Protein AF-A0A8D5U535-F1 (afdb_monomer_lite)

Secondary structure (DSSP, 8-state):
---HHHHHHHHHHHTT-HHHHHHHTTS-HHHHHHHHHTSTT-EEEE------EETTSS--SS------TTT-------SEEEEEEEEE----GGGEETTTTEE---TTSPPP-EEEEGGGG--------STHHHHHHGGG---EEEE-S---EEEEEEES-HHHHHHHTTSTTEEEEEEEE-TT--EEEEEEEEE-HHHHHHHHHHHHHHHHHTTEEEEEEE--

Radius of gyration: 18.49 Å; chains: 1; bounding box: 48×49×46 Å

Structure (mmCIF, N/CA/C/O backbone):
data_AF-A0A8D5U535-F1
#
_entry.id   AF-A0A8D5U535-F1
#
loop_
_atom_site.group_PDB
_atom_site.id
_atom_site.type_symbol
_atom_site.label_atom_id
_atom_site.label_alt_id
_atom_site.label_comp_id
_atom_site.label_asym_id
_atom_site.label_entity_id
_atom_site.label_seq_id
_atom_site.pdbx_PDB_ins_code
_atom_site.Cartn_x
_atom_site.Cartn_y
_atom_site.Cartn_z
_atom_site.occupancy
_atom_site.B_iso_or_equiv
_atom_site.auth_seq_id
_atom_site.auth_comp_id
_atom_site.auth_asym_id
_atom_site.auth_atom_id
_atom_site.pdbx_PDB_model_num
ATOM 1 N N . MET A 1 1 ? 18.955 -8.022 -14.965 1.00 68.00 1 MET A N 1
ATOM 2 C CA . MET A 1 1 ? 18.055 -6.938 -15.410 1.00 68.00 1 MET A CA 1
ATOM 3 C C . MET A 1 1 ? 17.104 -6.656 -14.258 1.00 68.00 1 MET A C 1
ATOM 5 O O . MET A 1 1 ? 16.635 -7.627 -13.674 1.00 68.00 1 MET A O 1
ATOM 9 N N . LEU A 1 2 ? 16.911 -5.390 -13.873 1.00 84.62 2 LEU A N 1
ATOM 10 C CA . LEU A 1 2 ? 15.973 -5.023 -12.805 1.00 84.62 2 LEU A CA 1
ATOM 11 C C . LEU A 1 2 ? 14.548 -5.401 -13.236 1.00 84.62 2 LEU A C 1
ATOM 13 O O . LEU A 1 2 ? 14.171 -5.123 -14.372 1.00 84.62 2 LEU A O 1
ATOM 17 N N . THR A 1 3 ? 13.777 -6.045 -12.363 1.00 92.44 3 THR A N 1
ATOM 18 C CA . THR A 1 3 ? 12.369 -6.379 -12.639 1.00 92.44 3 THR A CA 1
ATOM 19 C C . THR A 1 3 ? 11.433 -5.269 -12.160 1.00 92.44 3 THR A C 1
ATOM 21 O O . THR A 1 3 ? 11.792 -4.487 -11.277 1.00 92.44 3 THR A O 1
ATOM 24 N N . HIS A 1 4 ? 10.205 -5.215 -12.688 1.00 92.00 4 HIS A N 1
ATOM 25 C CA . HIS A 1 4 ? 9.166 -4.290 -12.207 1.00 92.00 4 HIS A CA 1
ATOM 26 C C . HIS A 1 4 ? 8.923 -4.415 -10.704 1.00 92.00 4 HIS A C 1
ATOM 28 O O . HIS A 1 4 ? 8.805 -3.410 -10.011 1.00 92.00 4 HIS A O 1
ATOM 34 N N . VAL A 1 5 ? 8.950 -5.648 -10.191 1.00 93.69 5 VAL A N 1
ATOM 35 C CA . VAL A 1 5 ? 8.862 -5.952 -8.759 1.00 93.69 5 VAL A CA 1
ATOM 36 C C . VAL A 1 5 ? 9.935 -5.221 -7.963 1.00 93.69 5 VAL A C 1
ATOM 38 O O . VAL A 1 5 ? 9.641 -4.539 -6.981 1.00 93.69 5 VAL A O 1
ATOM 41 N N . GLN A 1 6 ? 11.192 -5.351 -8.389 1.00 93.44 6 GLN A N 1
ATOM 42 C CA . GLN A 1 6 ? 12.309 -4.710 -7.708 1.00 93.44 6 GLN A CA 1
ATOM 43 C C . GLN A 1 6 ? 12.199 -3.189 -7.795 1.00 93.44 6 GLN A C 1
ATOM 45 O O . GLN A 1 6 ? 12.424 -2.519 -6.791 1.00 93.44 6 GLN A O 1
ATOM 50 N N . LEU A 1 7 ? 11.805 -2.651 -8.952 1.00 94.38 7 LEU A N 1
ATOM 51 C CA . LEU A 1 7 ? 11.609 -1.216 -9.132 1.00 94.38 7 LEU A CA 1
ATOM 52 C C . LEU A 1 7 ? 10.536 -0.665 -8.185 1.00 94.38 7 LEU A C 1
ATOM 54 O O . LEU A 1 7 ? 10.827 0.252 -7.424 1.00 94.38 7 LEU A O 1
ATOM 58 N N . ILE A 1 8 ? 9.339 -1.258 -8.162 1.00 94.25 8 ILE A N 1
ATOM 59 C CA . ILE A 1 8 ? 8.235 -0.827 -7.289 1.00 94.25 8 ILE A CA 1
ATOM 60 C C . ILE A 1 8 ? 8.675 -0.835 -5.824 1.00 94.25 8 ILE A C 1
ATOM 62 O O . ILE A 1 8 ? 8.444 0.135 -5.104 1.00 94.25 8 ILE A O 1
ATOM 66 N N . ARG A 1 9 ? 9.364 -1.893 -5.381 1.00 93.75 9 ARG A N 1
ATOM 67 C CA . ARG A 1 9 ? 9.886 -1.992 -4.009 1.00 93.75 9 ARG A CA 1
ATOM 68 C C . ARG A 1 9 ? 10.878 -0.867 -3.680 1.00 93.75 9 ARG A C 1
ATOM 70 O O . ARG A 1 9 ? 10.804 -0.321 -2.585 1.00 93.75 9 ARG A O 1
ATOM 77 N N . GLN A 1 10 ? 11.764 -0.489 -4.607 1.00 91.12 10 GLN A N 1
ATOM 78 C CA . GLN A 1 10 ? 12.682 0.645 -4.412 1.00 91.12 10 GLN A CA 1
ATOM 79 C C . GLN A 1 10 ? 11.942 1.991 -4.395 1.00 91.12 10 GLN A C 1
ATOM 81 O O . GLN A 1 10 ? 12.219 2.839 -3.546 1.00 91.12 10 GLN A O 1
ATOM 86 N N . MET A 1 11 ? 10.959 2.172 -5.283 1.00 91.31 11 MET A N 1
ATOM 87 C CA . MET A 1 11 ? 10.165 3.402 -5.371 1.00 91.31 11 MET A CA 1
ATOM 88 C C . MET A 1 11 ? 9.338 3.660 -4.104 1.00 91.31 11 MET A C 1
ATOM 90 O O . MET A 1 11 ? 9.114 4.819 -3.766 1.00 91.31 11 MET A O 1
ATOM 94 N N . ARG A 1 12 ? 8.964 2.622 -3.335 1.00 90.88 12 ARG A N 1
ATOM 95 C CA . ARG A 1 12 ? 8.306 2.802 -2.024 1.00 90.88 12 ARG A CA 1
ATOM 96 C C . ARG A 1 12 ? 9.144 3.604 -1.026 1.00 90.88 12 ARG A C 1
ATOM 98 O O . ARG A 1 12 ? 8.579 4.249 -0.149 1.00 90.88 12 ARG A O 1
ATOM 105 N N . VAL A 1 13 ? 10.471 3.553 -1.146 1.00 86.50 13 VAL A N 1
ATOM 106 C CA . VAL A 1 13 ? 11.406 4.288 -0.278 1.00 86.50 13 VAL A CA 1
ATOM 107 C C . VAL A 1 13 ? 11.876 5.569 -0.957 1.00 86.50 13 VAL A C 1
ATOM 109 O O . VAL A 1 13 ? 11.882 6.633 -0.347 1.00 86.50 13 VAL A O 1
ATOM 112 N N . LEU A 1 14 ? 12.283 5.461 -2.221 1.00 83.94 14 LEU A N 1
ATOM 113 C CA . LEU A 1 14 ? 13.076 6.482 -2.909 1.00 83.94 14 LEU A CA 1
ATOM 114 C C . LEU A 1 14 ? 12.255 7.362 -3.856 1.00 83.94 14 LEU A C 1
ATOM 116 O O . LEU A 1 14 ? 12.789 8.325 -4.404 1.00 83.94 14 LEU A O 1
ATOM 120 N N . GLY A 1 15 ? 10.981 7.031 -4.062 1.00 84.88 15 GLY A N 1
ATOM 121 C CA . GLY A 1 15 ? 10.121 7.721 -5.012 1.00 84.88 15 GLY A CA 1
ATOM 122 C C . GLY A 1 15 ? 10.618 7.564 -6.446 1.00 84.88 15 GLY A C 1
ATOM 123 O O . GLY A 1 15 ? 11.074 6.494 -6.845 1.00 84.88 15 GLY A O 1
ATOM 124 N N . ASP A 1 16 ? 10.537 8.640 -7.220 1.00 84.00 16 ASP A N 1
ATOM 125 C CA . ASP A 1 16 ? 10.980 8.743 -8.614 1.00 84.00 16 ASP A CA 1
ATOM 126 C C . ASP A 1 16 ? 12.444 9.193 -8.750 1.00 84.00 16 ASP A C 1
ATOM 128 O O . ASP A 1 16 ? 12.874 9.607 -9.829 1.00 84.00 16 ASP A O 1
ATOM 132 N N . ASN A 1 17 ? 13.250 9.072 -7.687 1.00 85.12 17 ASN A N 1
ATOM 133 C CA . ASN A 1 17 ? 14.687 9.340 -7.739 1.00 85.12 17 ASN A CA 1
ATOM 134 C C . ASN A 1 17 ? 15.432 8.221 -8.493 1.00 85.12 17 ASN A C 1
ATOM 136 O O . ASN A 1 17 ? 16.124 7.380 -7.911 1.00 85.12 17 ASN A O 1
ATOM 140 N N . TYR A 1 18 ? 15.258 8.195 -9.816 1.00 87.25 18 TYR A N 1
ATOM 141 C CA . TYR A 1 18 ? 15.786 7.154 -10.692 1.00 87.25 18 TYR A CA 1
ATOM 142 C C . TYR A 1 18 ? 17.311 7.081 -10.682 1.00 87.25 18 TYR A C 1
ATOM 144 O O . TYR A 1 18 ? 17.847 5.985 -10.818 1.00 87.25 18 TYR A O 1
ATOM 152 N N . ASP A 1 19 ? 18.008 8.202 -10.480 1.00 84.12 19 ASP A N 1
ATOM 153 C CA . ASP A 1 19 ? 19.469 8.228 -10.369 1.00 84.12 19 ASP A CA 1
ATOM 154 C C . ASP A 1 19 ? 19.945 7.468 -9.121 1.00 84.12 19 ASP A C 1
ATOM 156 O O . ASP A 1 19 ? 20.842 6.624 -9.203 1.00 84.12 19 ASP A O 1
ATOM 160 N N . LEU A 1 20 ? 19.301 7.696 -7.971 1.00 82.38 20 LEU A N 1
ATOM 161 C CA . LEU A 1 20 ? 19.616 6.983 -6.733 1.00 82.38 20 LEU A CA 1
ATOM 162 C C . LEU A 1 20 ? 19.235 5.499 -6.815 1.00 82.38 20 LEU A C 1
ATOM 164 O O . LEU A 1 20 ? 20.012 4.642 -6.390 1.00 82.38 20 LEU A O 1
ATOM 168 N N . ILE A 1 21 ? 18.077 5.180 -7.405 1.00 86.38 21 ILE A N 1
ATOM 169 C CA . ILE A 1 21 ? 17.668 3.790 -7.656 1.00 86.38 21 ILE A CA 1
ATOM 170 C C . ILE A 1 21 ? 18.703 3.093 -8.548 1.00 86.38 21 ILE A C 1
ATOM 172 O O . ILE A 1 21 ? 19.169 2.005 -8.207 1.00 86.38 21 ILE A O 1
ATOM 176 N N . ALA A 1 22 ? 19.105 3.725 -9.656 1.00 89.00 22 ALA A N 1
ATOM 177 C CA . ALA A 1 22 ? 20.090 3.195 -10.594 1.00 89.00 22 ALA A CA 1
ATOM 178 C C . ALA A 1 22 ? 21.445 2.935 -9.922 1.00 89.00 22 ALA A C 1
ATOM 180 O O . ALA A 1 22 ? 22.041 1.874 -10.125 1.00 89.00 22 ALA A O 1
ATOM 181 N N . TYR A 1 23 ? 21.894 3.865 -9.074 1.00 89.69 23 TYR A N 1
ATOM 182 C CA . TYR A 1 23 ? 23.111 3.720 -8.280 1.00 89.69 23 TYR A CA 1
ATOM 183 C C . TYR A 1 23 ? 23.048 2.504 -7.342 1.00 89.69 23 TYR A C 1
ATOM 185 O O . TYR A 1 23 ? 23.951 1.664 -7.357 1.00 89.69 23 TYR A O 1
ATOM 193 N N . LEU A 1 24 ? 21.967 2.366 -6.566 1.00 87.50 24 LEU A N 1
ATOM 194 C CA . LEU A 1 24 ? 21.815 1.291 -5.578 1.00 87.50 24 LEU A CA 1
ATOM 195 C C . LEU A 1 24 ? 21.693 -0.092 -6.223 1.00 87.50 24 LEU A C 1
ATOM 197 O O . LEU A 1 24 ? 22.293 -1.056 -5.745 1.00 87.50 24 LEU A O 1
ATOM 201 N N . VAL A 1 25 ? 20.956 -0.191 -7.330 1.00 89.38 25 VAL A N 1
ATOM 202 C CA . VAL A 1 25 ? 20.765 -1.456 -8.058 1.00 89.38 25 VAL A CA 1
ATOM 203 C C . VAL A 1 25 ? 21.852 -1.719 -9.106 1.00 89.38 25 VAL A C 1
ATOM 205 O O . VAL A 1 25 ? 21.796 -2.734 -9.800 1.00 89.38 25 VAL A O 1
ATOM 208 N N . LYS A 1 26 ? 22.857 -0.835 -9.199 1.00 91.75 26 LYS A N 1
ATOM 209 C CA . LYS A 1 26 ? 24.008 -0.921 -10.114 1.00 91.75 26 LYS A CA 1
ATOM 210 C C . LYS A 1 26 ? 23.587 -1.117 -11.574 1.00 91.75 26 LYS A C 1
ATOM 212 O O . LYS A 1 26 ? 24.036 -2.045 -12.247 1.00 91.75 26 LYS A O 1
ATOM 217 N N . THR A 1 27 ? 22.707 -0.249 -12.063 1.00 92.75 27 THR A N 1
ATOM 218 C CA . THR A 1 27 ? 22.214 -0.280 -13.447 1.00 92.75 27 THR A CA 1
ATOM 219 C C . THR A 1 27 ? 22.205 1.111 -14.083 1.00 92.75 27 THR A C 1
ATOM 221 O O . THR A 1 27 ? 22.554 2.095 -13.437 1.00 92.75 27 THR A O 1
ATOM 224 N N . ASN A 1 28 ? 21.850 1.197 -15.366 1.00 93.94 28 ASN A N 1
ATOM 225 C CA . ASN A 1 28 ? 21.745 2.469 -16.073 1.00 93.94 28 ASN A CA 1
ATOM 226 C C . ASN A 1 28 ? 20.408 3.156 -15.745 1.00 93.94 28 ASN A C 1
ATOM 2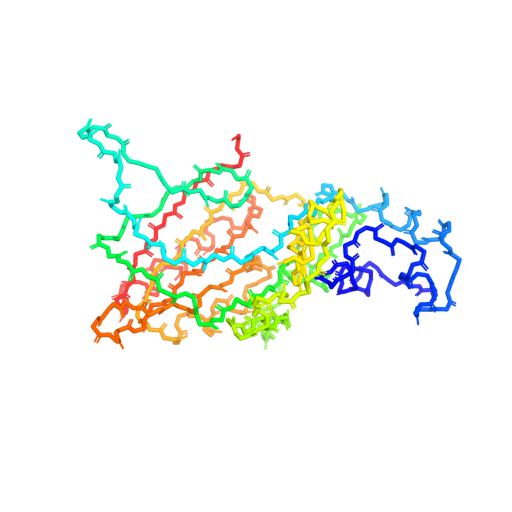28 O O . ASN A 1 28 ? 19.353 2.523 -15.801 1.00 93.94 28 ASN A O 1
ATOM 232 N N . VAL A 1 29 ? 20.437 4.460 -15.456 1.00 94.06 29 VAL A N 1
ATOM 233 C CA . VAL A 1 29 ? 19.230 5.269 -15.217 1.00 94.06 29 VAL A CA 1
ATOM 234 C C . VAL A 1 29 ? 18.241 5.212 -16.385 1.00 94.06 29 VAL A C 1
ATOM 236 O O . VAL A 1 29 ? 17.033 5.197 -16.163 1.00 94.06 29 VAL A O 1
ATOM 239 N N . GLU A 1 30 ? 18.719 5.091 -17.625 1.00 95.75 30 GLU A N 1
ATOM 240 C CA . GLU A 1 30 ? 17.851 4.958 -18.802 1.00 95.75 30 GLU A CA 1
ATOM 241 C C . GLU A 1 30 ? 17.058 3.647 -18.806 1.00 95.75 30 GLU A C 1
ATOM 243 O O . GLU A 1 30 ? 15.910 3.616 -19.252 1.00 95.75 30 GLU A O 1
ATOM 248 N N . ASP A 1 31 ? 17.624 2.569 -18.260 1.00 94.00 31 ASP A N 1
ATOM 249 C CA . ASP A 1 31 ? 16.902 1.305 -18.115 1.00 94.00 31 ASP A CA 1
ATOM 250 C C . ASP A 1 31 ? 15.857 1.393 -16.993 1.00 94.00 31 ASP A C 1
ATOM 252 O O . ASP A 1 31 ? 14.757 0.862 -17.154 1.00 94.00 31 ASP A O 1
ATOM 256 N N . ILE A 1 32 ? 16.142 2.129 -15.907 1.00 93.69 32 ILE A N 1
ATOM 257 C CA . ILE A 1 32 ? 15.152 2.441 -14.859 1.00 93.69 32 ILE A CA 1
ATOM 258 C C . ILE A 1 32 ? 13.982 3.232 -15.443 1.00 93.69 32 ILE A C 1
ATOM 260 O O . ILE A 1 32 ? 12.830 2.847 -15.252 1.00 93.69 32 ILE A O 1
ATOM 264 N N . ARG A 1 33 ? 14.268 4.307 -16.189 1.00 94.88 33 ARG A N 1
ATOM 265 C CA . ARG A 1 33 ? 13.245 5.148 -16.831 1.00 94.88 33 ARG A CA 1
ATOM 266 C C . ARG A 1 33 ? 12.391 4.341 -17.799 1.00 94.88 33 ARG A C 1
ATOM 268 O O . ARG A 1 33 ? 11.167 4.437 -17.765 1.00 94.88 33 ARG A O 1
ATOM 275 N N . ARG A 1 34 ? 13.018 3.507 -18.636 1.00 94.44 34 ARG A N 1
ATOM 276 C CA . ARG A 1 34 ? 12.302 2.631 -19.574 1.00 94.44 34 ARG A CA 1
ATOM 277 C C . ARG A 1 34 ? 11.387 1.653 -18.841 1.00 94.44 34 ARG A C 1
ATOM 279 O O . ARG A 1 34 ? 10.247 1.468 -19.257 1.00 94.44 34 ARG A O 1
ATOM 286 N N . LEU A 1 35 ? 11.871 1.060 -17.750 1.00 94.00 35 LEU A N 1
ATOM 287 C CA . LEU A 1 35 ? 11.090 0.137 -16.935 1.00 94.00 35 LEU A CA 1
ATOM 288 C C . LEU A 1 35 ? 9.912 0.848 -16.252 1.00 94.00 35 LEU A C 1
ATOM 290 O O . LEU A 1 35 ? 8.790 0.361 -16.351 1.00 94.00 35 LEU A O 1
ATOM 294 N N . ALA A 1 36 ? 10.132 2.017 -15.643 1.00 92.94 36 ALA A N 1
ATOM 295 C CA . ALA A 1 36 ? 9.081 2.823 -15.019 1.00 92.94 36 ALA A CA 1
ATOM 296 C C . ALA A 1 36 ? 7.984 3.209 -16.025 1.00 92.94 36 ALA A C 1
ATOM 298 O O . ALA A 1 36 ? 6.806 2.982 -15.768 1.00 92.94 36 ALA A O 1
ATOM 299 N N . ASN A 1 37 ? 8.371 3.684 -17.213 1.00 92.00 37 ASN A N 1
ATOM 300 C CA . ASN A 1 37 ? 7.437 4.076 -18.274 1.00 92.00 37 ASN A CA 1
ATOM 301 C C . ASN A 1 37 ? 6.633 2.902 -18.856 1.00 92.00 37 ASN A C 1
ATOM 303 O O . ASN A 1 37 ? 5.610 3.123 -19.499 1.00 92.00 37 ASN A O 1
ATOM 307 N N . SER A 1 38 ? 7.091 1.661 -18.666 1.00 92.31 38 SER A N 1
ATOM 308 C CA . SER A 1 38 ? 6.342 0.471 -19.083 1.00 92.31 38 SER A CA 1
ATOM 309 C C . SER A 1 38 ? 5.252 0.058 -18.087 1.00 92.31 38 SER A C 1
ATOM 311 O O . SER A 1 38 ? 4.405 -0.764 -18.425 1.00 92.31 38 SER A O 1
ATOM 313 N N . ILE A 1 39 ? 5.253 0.615 -16.870 1.00 91.25 39 ILE A N 1
ATOM 314 C CA . ILE A 1 39 ? 4.235 0.341 -15.853 1.00 91.25 39 ILE A CA 1
ATOM 315 C C . ILE A 1 39 ? 3.048 1.269 -16.090 1.00 91.25 39 ILE A C 1
ATOM 317 O O . ILE A 1 39 ? 3.159 2.486 -15.951 1.00 91.25 39 ILE A O 1
ATOM 321 N N . LYS A 1 40 ? 1.891 0.690 -16.408 1.00 89.12 40 LYS A N 1
ATOM 322 C CA . LYS A 1 40 ? 0.650 1.457 -16.530 1.00 89.12 40 LYS A CA 1
ATOM 323 C C . LYS A 1 40 ? 0.223 2.079 -15.203 1.00 89.12 40 LYS A C 1
ATOM 325 O O . LYS A 1 40 ? 0.371 1.466 -14.144 1.00 89.12 40 LYS A O 1
ATOM 330 N N . ASP A 1 41 ? -0.328 3.286 -15.302 1.00 87.50 41 ASP A N 1
ATOM 331 C CA . ASP A 1 41 ? -0.892 4.069 -14.196 1.00 87.50 41 ASP A CA 1
ATOM 332 C C . ASP A 1 41 ? 0.063 4.272 -13.007 1.00 87.50 41 ASP A C 1
ATOM 334 O O . ASP A 1 41 ? -0.371 4.468 -11.866 1.00 87.50 41 ASP A O 1
ATOM 338 N N . LEU A 1 42 ? 1.377 4.248 -13.283 1.00 91.12 42 LEU A N 1
ATOM 339 C CA . LEU A 1 42 ? 2.408 4.467 -12.280 1.00 91.12 42 LEU A CA 1
ATOM 340 C C . LEU A 1 42 ? 2.279 5.875 -11.692 1.00 91.12 42 LEU A C 1
ATOM 342 O O . LEU A 1 42 ? 2.442 6.879 -12.383 1.00 91.12 42 LEU A O 1
ATOM 346 N N . SER A 1 43 ? 1.996 5.950 -10.399 1.00 89.31 43 SER A N 1
ATOM 347 C CA . SER A 1 43 ? 1.871 7.199 -9.655 1.00 89.31 43 SER A CA 1
ATOM 348 C C . SER A 1 43 ? 2.445 7.046 -8.255 1.00 89.31 43 SER A C 1
ATOM 350 O O . SER A 1 43 ? 2.421 5.969 -7.661 1.00 89.31 43 SER A O 1
ATOM 352 N N . LEU A 1 44 ? 2.992 8.137 -7.728 1.00 82.81 44 LEU A N 1
ATOM 353 C CA . LEU A 1 44 ? 3.624 8.170 -6.417 1.00 82.81 44 LEU A CA 1
ATOM 354 C C . LEU A 1 44 ? 2.888 9.145 -5.519 1.00 82.81 44 LEU A C 1
ATOM 356 O O . LEU A 1 44 ? 2.655 10.294 -5.889 1.00 82.81 44 LEU A O 1
ATOM 360 N N . THR A 1 45 ? 2.546 8.684 -4.324 1.00 82.44 45 THR A N 1
ATOM 361 C CA . THR A 1 45 ? 1.937 9.519 -3.293 1.00 82.44 45 THR A CA 1
ATOM 362 C C . THR A 1 45 ? 2.882 9.595 -2.095 1.00 82.44 45 THR A C 1
ATOM 364 O O . THR A 1 45 ? 3.150 8.555 -1.494 1.00 82.44 45 THR A O 1
ATOM 367 N N . PRO A 1 46 ? 3.407 10.776 -1.728 1.00 76.00 46 PRO A N 1
ATOM 368 C CA . PRO A 1 46 ? 4.322 10.894 -0.599 1.00 76.00 46 PRO A CA 1
ATOM 369 C C . PRO A 1 46 ? 3.624 10.549 0.722 1.00 76.00 46 PRO A C 1
ATOM 371 O O . PRO A 1 46 ? 2.483 10.948 0.961 1.00 76.00 46 PRO A O 1
ATOM 374 N N . ILE A 1 47 ? 4.327 9.829 1.597 1.00 76.19 47 ILE A N 1
ATOM 375 C CA . ILE A 1 47 ? 3.886 9.552 2.966 1.00 76.19 47 ILE A CA 1
ATOM 376 C C . ILE A 1 47 ? 4.496 10.608 3.879 1.00 76.19 47 ILE A C 1
ATOM 378 O O . ILE A 1 47 ? 5.699 10.592 4.149 1.00 76.19 47 ILE A O 1
ATOM 382 N N . THR A 1 48 ? 3.653 11.522 4.343 1.00 67.69 48 THR A N 1
ATOM 383 C CA . THR A 1 48 ? 4.024 12.636 5.219 1.00 67.69 48 THR A CA 1
ATOM 384 C C . THR A 1 48 ? 3.561 12.405 6.652 1.00 67.69 48 THR A C 1
ATOM 386 O O . THR A 1 48 ? 2.673 11.590 6.908 1.00 67.69 48 THR A O 1
ATOM 389 N N . LYS A 1 49 ? 4.140 13.157 7.594 1.00 60.28 49 LYS A N 1
ATOM 390 C CA . LYS A 1 49 ? 3.690 13.170 8.990 1.00 60.28 49 LYS A CA 1
ATOM 391 C C . LYS A 1 49 ? 2.231 13.621 9.080 1.00 60.28 49 LYS A C 1
ATOM 393 O O . LYS A 1 49 ? 1.866 14.632 8.481 1.00 60.28 49 LYS A O 1
ATOM 398 N N . PHE A 1 50 ? 1.444 12.925 9.895 1.00 59.16 50 PHE A N 1
ATOM 399 C CA . PHE A 1 50 ? 0.123 13.369 10.333 1.00 59.16 50 PHE A CA 1
ATOM 400 C C . PHE A 1 50 ? 0.097 13.368 11.868 1.00 59.16 50 PHE A C 1
ATOM 402 O O . PHE A 1 50 ? 0.142 12.297 12.474 1.00 59.16 50 PHE A O 1
ATOM 409 N N . ASP A 1 51 ? 0.033 14.551 12.486 1.00 48.81 51 ASP A N 1
ATOM 410 C CA . ASP A 1 51 ? -0.137 14.718 13.936 1.00 48.81 51 ASP A CA 1
ATOM 411 C C . ASP A 1 51 ? -1.512 15.322 14.239 1.00 48.81 51 ASP A C 1
ATOM 413 O O . ASP A 1 51 ? -1.969 16.210 13.520 1.00 48.81 51 ASP A O 1
ATOM 417 N N . GLY A 1 52 ? -2.145 14.875 15.330 1.00 47.75 52 GLY A N 1
ATOM 418 C CA . GLY A 1 52 ? -3.351 15.511 15.869 1.00 47.75 52 GLY A CA 1
ATOM 419 C C . GLY A 1 52 ? -4.548 15.443 14.926 1.00 47.75 52 GLY A C 1
ATOM 420 O O . GLY A 1 52 ? -5.170 16.462 14.628 1.00 47.75 52 GLY A O 1
ATOM 421 N N . PHE A 1 53 ? -4.877 14.245 14.442 1.00 41.94 53 PHE A N 1
ATOM 422 C CA . PHE A 1 53 ? -6.025 14.071 13.564 1.00 41.94 53 PHE A CA 1
ATOM 423 C C . PHE A 1 53 ? -7.310 14.054 14.394 1.00 41.94 53 PHE A C 1
ATOM 425 O O . PHE A 1 53 ? -7.793 12.993 14.770 1.00 41.94 53 PHE A O 1
ATOM 432 N N . SER A 1 54 ? -7.859 15.231 14.712 1.00 37.66 54 SER A N 1
ATOM 433 C CA . SER A 1 54 ? -9.271 15.326 15.082 1.00 37.66 54 SER A CA 1
ATOM 434 C C . SER A 1 54 ? -10.085 15.184 13.812 1.00 37.66 54 SER A C 1
ATOM 436 O O . SER A 1 54 ? -10.087 16.058 12.949 1.00 37.66 54 SER A O 1
ATOM 438 N N . LEU A 1 55 ? -10.835 14.107 13.729 1.00 45.12 55 LEU A N 1
ATOM 439 C CA . LEU A 1 55 ? -11.865 13.931 12.710 1.00 45.12 55 LEU A CA 1
ATOM 440 C C . LEU A 1 55 ? -13.056 14.896 12.853 1.00 45.12 55 LEU A C 1
ATOM 442 O O . LEU A 1 55 ? -13.973 14.834 12.040 1.00 45.12 55 LEU A O 1
ATOM 446 N N . CYS A 1 56 ? -13.037 15.808 13.835 1.00 39.47 56 CYS A N 1
ATOM 447 C CA . CYS A 1 56 ? -14.182 16.649 14.181 1.00 39.47 56 CYS A CA 1
ATOM 448 C C . CYS A 1 56 ? -13.859 18.086 14.624 1.00 39.47 56 CYS A C 1
ATOM 450 O O . CYS A 1 56 ? -14.676 18.719 15.293 1.00 39.47 56 CYS A O 1
ATOM 452 N N . ARG A 1 57 ? -12.728 18.690 14.240 1.00 33.44 57 ARG A N 1
ATOM 453 C CA . ARG A 1 57 ? -12.527 20.134 14.490 1.00 33.44 57 ARG A CA 1
ATOM 454 C C . ARG A 1 57 ? -12.494 20.948 13.205 1.00 33.44 57 ARG A C 1
ATOM 456 O O . ARG A 1 57 ? -11.435 21.358 12.747 1.00 33.44 57 ARG A O 1
ATOM 463 N N . GLY A 1 58 ? -13.685 21.226 12.664 1.00 33.84 58 GLY A N 1
ATOM 464 C CA . GLY A 1 58 ? -13.849 22.336 11.716 1.00 33.84 58 GLY A CA 1
ATOM 465 C C . GLY A 1 58 ? -15.079 22.351 10.807 1.00 33.84 58 GLY A C 1
ATOM 466 O O . GLY A 1 58 ? -15.320 23.387 10.196 1.00 33.84 58 GLY A O 1
ATOM 467 N N . LEU A 1 59 ? -15.869 21.280 10.698 1.00 34.12 59 LEU A N 1
ATOM 468 C CA . LEU A 1 59 ? -16.989 21.241 9.749 1.00 34.12 59 LEU A CA 1
ATOM 469 C C . LEU A 1 59 ? -18.330 21.303 10.479 1.00 34.12 59 LEU A C 1
ATOM 471 O O . LEU A 1 59 ? -18.845 20.328 11.016 1.00 34.12 59 LEU A O 1
ATOM 475 N N . VAL A 1 60 ? -18.857 22.522 10.531 1.00 31.67 60 VAL A N 1
ATOM 476 C CA . VAL A 1 60 ? -20.239 22.821 10.894 1.00 31.67 60 VAL A CA 1
ATOM 477 C C . VAL A 1 60 ? -21.173 22.165 9.876 1.00 31.67 60 VAL A C 1
ATOM 479 O O . VAL A 1 60 ? -20.946 22.323 8.685 1.00 31.67 60 VAL A O 1
ATOM 482 N N . LYS A 1 61 ? -22.196 21.479 10.409 1.00 33.09 61 LYS A N 1
ATOM 483 C CA . LYS A 1 61 ? -23.474 21.031 9.821 1.00 33.09 61 LYS A CA 1
ATOM 484 C C . LYS A 1 61 ? -23.514 20.796 8.305 1.00 33.09 61 LYS A C 1
ATOM 486 O O . LYS A 1 61 ? -23.456 21.734 7.522 1.00 33.09 61 LYS A O 1
ATOM 491 N N . ASP A 1 62 ? -23.846 19.548 7.994 1.00 30.55 62 ASP A N 1
ATOM 492 C CA . ASP A 1 62 ? -24.257 19.014 6.698 1.00 30.55 62 ASP A CA 1
ATOM 493 C C . ASP A 1 62 ? -23.070 18.653 5.782 1.00 30.55 62 ASP A C 1
ATOM 495 O O . ASP A 1 62 ? -22.365 19.501 5.248 1.00 30.55 62 ASP A O 1
ATOM 499 N N . ASP A 1 63 ? -22.878 17.335 5.644 1.00 30.94 63 ASP A N 1
ATOM 500 C CA . ASP A 1 63 ? -21.968 16.617 4.739 1.00 30.94 63 ASP A CA 1
ATOM 501 C C . ASP A 1 63 ? -20.466 16.641 5.087 1.00 30.94 63 ASP A C 1
ATOM 503 O O . ASP A 1 63 ? -19.702 17.539 4.739 1.00 30.94 63 ASP A O 1
ATOM 507 N N . ILE A 1 64 ? -20.007 15.585 5.765 1.00 37.97 64 ILE A N 1
ATOM 508 C CA . ILE A 1 64 ? -18.606 15.418 6.179 1.00 37.97 64 ILE A CA 1
ATOM 509 C C . ILE A 1 64 ? -17.858 14.565 5.129 1.00 37.97 64 ILE A C 1
ATOM 511 O O . ILE A 1 64 ? -18.485 13.746 4.458 1.00 37.97 64 ILE A O 1
ATOM 515 N N . PHE A 1 65 ? -16.529 14.757 4.972 1.00 42.53 65 PHE A N 1
ATOM 516 C CA . PHE A 1 65 ? -15.629 13.987 4.082 1.00 42.53 65 PHE A CA 1
ATOM 517 C C . PHE A 1 65 ? -14.230 13.685 4.749 1.00 42.53 65 PHE A C 1
ATOM 519 O O . PHE A 1 65 ? -13.664 14.585 5.358 1.00 42.53 65 PHE A O 1
ATOM 526 N N . ARG A 1 66 ? -13.607 12.487 4.625 1.00 42.88 66 ARG A N 1
ATOM 527 C CA . ARG A 1 66 ? -12.156 12.174 4.855 1.00 42.88 66 ARG A CA 1
ATOM 528 C C . ARG A 1 66 ? -11.475 12.264 3.504 1.00 42.88 66 ARG A C 1
ATOM 530 O O . ARG A 1 66 ? -12.144 12.214 2.479 1.00 42.88 66 ARG A O 1
ATOM 537 N N . LEU A 1 67 ? -10.150 12.403 3.508 1.00 44.25 67 LEU A N 1
ATOM 538 C CA . LEU A 1 67 ? -9.344 12.281 2.312 1.00 44.25 67 LEU A CA 1
ATOM 539 C C . LEU A 1 67 ? -8.585 10.945 2.211 1.00 44.25 67 LEU A C 1
ATOM 541 O O . LEU A 1 67 ? -7.582 10.763 2.889 1.00 44.25 67 LEU A O 1
ATOM 545 N N . SER A 1 68 ? -8.979 10.043 1.302 1.00 47.28 68 SER A N 1
ATOM 546 C CA . SER A 1 68 ? -8.006 9.185 0.596 1.00 47.28 68 SER A CA 1
ATOM 547 C C . SER A 1 68 ? -6.849 10.068 0.122 1.00 47.28 68 SER A C 1
ATOM 549 O O . SER A 1 68 ? -7.099 11.127 -0.464 1.00 47.28 68 SER A O 1
ATOM 551 N N . ILE A 1 69 ? -5.601 9.642 0.349 1.00 48.91 69 ILE A N 1
ATOM 552 C CA . ILE A 1 69 ? -4.415 10.436 -0.022 1.00 48.91 69 ILE A CA 1
ATOM 553 C C . ILE A 1 69 ? -4.397 10.735 -1.532 1.00 48.91 69 ILE A C 1
ATOM 555 O O . ILE A 1 69 ? -3.831 11.736 -1.959 1.00 48.91 69 ILE A O 1
ATOM 559 N N . LYS A 1 70 ? -5.068 9.898 -2.337 1.00 44.75 70 LYS A N 1
ATOM 560 C CA . LYS A 1 70 ? -5.251 10.122 -3.773 1.00 44.75 70 LYS A CA 1
ATOM 561 C C . LYS A 1 70 ? -6.553 10.871 -4.092 1.00 44.75 70 LYS A C 1
ATOM 563 O O . LYS A 1 70 ? -6.532 11.821 -4.865 1.00 44.75 70 LYS A O 1
ATOM 568 N N . ASN A 1 71 ? -7.677 10.484 -3.476 1.00 43.41 71 ASN A N 1
ATOM 569 C CA . ASN A 1 71 ? -9.012 10.838 -3.991 1.00 43.41 71 ASN A CA 1
ATOM 570 C C . ASN A 1 71 ? -9.961 11.533 -3.002 1.00 43.41 71 ASN A C 1
ATOM 572 O O . ASN A 1 71 ? -11.161 11.588 -3.244 1.00 43.41 71 ASN A O 1
ATOM 576 N N . LYS A 1 72 ? -9.477 12.065 -1.880 1.00 46.75 72 LYS A N 1
ATOM 577 C CA . LYS A 1 72 ? -10.317 12.850 -0.959 1.00 46.75 72 LYS A CA 1
ATOM 578 C C . LYS A 1 72 ? -11.587 12.124 -0.410 1.00 46.75 72 LYS A C 1
ATOM 580 O O . LYS A 1 72 ? -12.637 12.743 -0.287 1.00 46.75 72 LYS A O 1
ATOM 585 N N . LYS A 1 73 ? -11.507 10.815 -0.115 1.00 43.22 73 LYS A N 1
ATOM 586 C CA . LYS A 1 73 ? -12.641 9.935 0.300 1.00 43.22 73 LYS A CA 1
ATOM 587 C C . LYS A 1 73 ? -12.804 9.625 1.801 1.00 43.22 73 LYS A C 1
ATOM 589 O O . LYS A 1 73 ? -11.786 9.465 2.470 1.00 43.22 73 LYS A O 1
ATOM 594 N N . MET A 1 74 ? -14.047 9.479 2.310 1.00 47.84 74 MET A N 1
ATOM 595 C CA . MET A 1 74 ? -14.372 9.539 3.754 1.00 47.84 74 MET A CA 1
ATOM 596 C C . MET A 1 74 ? -14.621 8.251 4.551 1.00 47.84 74 MET A C 1
ATOM 598 O O . MET A 1 74 ? -15.449 7.477 4.115 1.00 47.84 74 MET A O 1
ATOM 602 N N . LEU A 1 75 ? -14.092 8.172 5.791 1.00 44.50 75 LEU A N 1
ATOM 603 C CA . LEU A 1 75 ? -14.615 7.477 6.991 1.00 44.50 75 LEU A CA 1
ATOM 604 C C . LEU A 1 75 ? -14.726 8.471 8.182 1.00 44.50 75 LEU A C 1
ATOM 606 O O . LEU A 1 75 ? -13.869 9.348 8.295 1.00 44.50 75 LEU A O 1
ATOM 610 N N . LEU A 1 76 ? -15.748 8.337 9.045 1.00 44.22 76 LEU A N 1
ATOM 611 C CA . LEU A 1 76 ? -16.054 9.213 10.201 1.00 44.22 76 LEU A CA 1
ATOM 612 C C . LEU A 1 76 ? -15.697 8.555 11.541 1.00 44.22 76 LEU A C 1
ATOM 614 O O . LEU A 1 76 ? -16.132 7.441 11.792 1.00 44.22 76 LEU A O 1
ATOM 618 N N . ILE A 1 77 ? -14.981 9.249 12.429 1.00 50.06 77 ILE A N 1
ATOM 619 C CA . ILE A 1 77 ? -14.669 8.792 13.800 1.00 50.06 77 ILE A CA 1
ATOM 620 C C . ILE A 1 77 ? -14.569 10.045 14.678 1.00 50.06 77 ILE A C 1
ATOM 622 O O . ILE A 1 77 ? -13.667 10.805 14.456 1.00 50.06 77 ILE A O 1
ATOM 626 N N . ASP A 1 78 ? -15.399 10.334 15.673 1.00 49.06 78 ASP A N 1
ATOM 627 C CA . ASP A 1 78 ? -15.347 11.635 16.392 1.00 49.06 78 ASP A CA 1
ATOM 628 C C . ASP A 1 78 ? -14.239 11.738 17.473 1.00 49.06 78 ASP A C 1
ATOM 630 O O . ASP A 1 78 ? -14.542 11.882 18.655 1.00 49.06 78 ASP A O 1
ATOM 634 N N . GLN A 1 79 ? -12.950 11.577 17.125 1.00 56.78 79 GLN A N 1
ATOM 635 C CA . GLN A 1 79 ? -11.843 11.586 18.107 1.00 56.78 79 GLN A CA 1
ATOM 636 C C . GLN A 1 79 ? -10.518 12.138 17.545 1.00 56.78 79 GLN A C 1
ATOM 638 O O . GLN A 1 79 ? -10.253 12.059 16.347 1.00 56.78 79 GLN A O 1
ATOM 643 N N . GLU A 1 80 ? -9.675 12.704 18.421 1.00 66.38 80 GLU A N 1
ATOM 644 C CA . GLU A 1 80 ? -8.273 13.037 18.117 1.00 66.38 80 GLU A CA 1
ATOM 645 C C . GLU A 1 80 ? -7.427 11.758 18.082 1.00 66.38 80 GLU A C 1
ATOM 647 O O . GLU A 1 80 ? -7.131 11.166 19.117 1.00 66.38 80 GLU A O 1
ATOM 652 N N . LEU A 1 81 ? -7.034 11.322 16.888 1.00 75.31 81 LEU A N 1
ATOM 653 C CA . LEU A 1 81 ? -6.231 10.124 16.678 1.00 75.31 81 LEU A CA 1
ATOM 654 C C . LEU A 1 81 ? -4.755 10.478 16.492 1.00 75.31 81 LEU A C 1
ATOM 656 O O . LEU A 1 81 ? -4.391 11.411 15.766 1.00 75.31 81 LEU A O 1
ATOM 660 N N . LYS A 1 82 ? -3.892 9.682 17.120 1.00 79.06 82 LYS A N 1
ATOM 661 C CA . LYS A 1 82 ? -2.443 9.729 16.942 1.00 79.06 82 LYS A CA 1
ATOM 662 C C . LYS A 1 82 ? -1.983 8.522 16.135 1.00 79.06 82 LYS A C 1
ATOM 664 O O . LYS A 1 82 ? -2.252 7.383 16.509 1.00 79.06 82 LYS A O 1
ATOM 669 N N . THR A 1 83 ? -1.244 8.764 15.057 1.00 81.19 83 THR A N 1
ATOM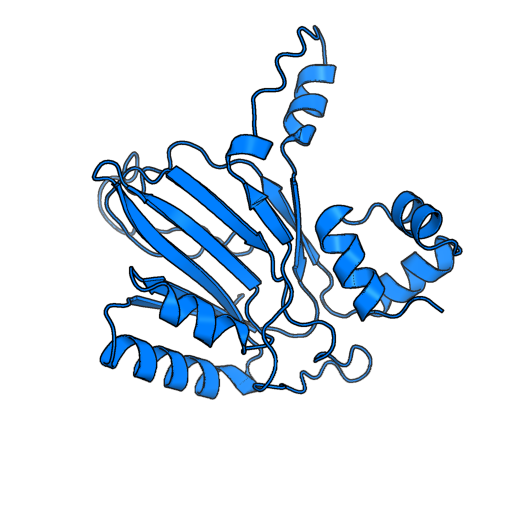 670 C CA . THR A 1 83 ? -0.617 7.692 14.275 1.00 81.19 83 THR A CA 1
ATOM 671 C C . THR A 1 83 ? 0.506 7.043 15.077 1.00 81.19 83 THR A C 1
ATOM 673 O O . THR A 1 83 ? 1.376 7.740 15.597 1.00 81.19 83 THR A O 1
ATOM 676 N N . ILE A 1 84 ? 0.491 5.713 15.171 1.00 87.62 84 ILE A N 1
ATOM 677 C CA . ILE A 1 84 ? 1.569 4.900 15.748 1.00 87.62 84 ILE A CA 1
ATOM 678 C C . ILE A 1 84 ? 2.470 4.376 14.631 1.00 87.62 84 ILE A C 1
ATOM 680 O O . ILE A 1 84 ? 3.688 4.540 14.696 1.00 87.62 84 ILE A O 1
ATOM 684 N N . GLU A 1 85 ? 1.864 3.759 13.616 1.00 90.31 85 GLU A N 1
ATOM 685 C CA . GLU A 1 85 ? 2.552 3.085 12.515 1.00 90.31 85 GLU A CA 1
ATOM 686 C C . GLU A 1 85 ? 1.777 3.297 11.212 1.00 90.31 85 GLU A C 1
ATOM 688 O O . GLU A 1 85 ? 0.544 3.230 11.192 1.00 90.31 85 GLU A O 1
ATOM 693 N N . ILE A 1 86 ? 2.512 3.505 10.122 1.00 89.50 86 ILE A N 1
ATOM 694 C CA . ILE A 1 86 ? 1.995 3.410 8.757 1.00 89.50 86 ILE A CA 1
ATOM 695 C C . ILE A 1 86 ? 2.650 2.197 8.100 1.00 89.50 86 ILE A C 1
ATOM 697 O O . ILE A 1 86 ? 3.874 2.128 8.003 1.00 89.50 86 ILE A O 1
ATOM 701 N N . ARG A 1 87 ? 1.839 1.254 7.623 1.00 94.19 87 ARG A N 1
ATOM 702 C CA . ARG A 1 87 ? 2.280 0.103 6.832 1.00 94.19 87 ARG A CA 1
ATOM 703 C C . ARG A 1 87 ? 2.002 0.383 5.364 1.00 94.19 87 ARG A C 1
ATOM 705 O O . ARG A 1 87 ? 0.855 0.361 4.921 1.00 94.19 87 ARG A O 1
ATOM 712 N N . ASN A 1 88 ? 3.050 0.686 4.607 1.00 93.94 88 ASN A N 1
ATOM 713 C CA . ASN A 1 88 ? 2.955 0.935 3.174 1.00 93.94 88 ASN A CA 1
ATOM 714 C C . ASN A 1 88 ? 3.169 -0.362 2.391 1.00 93.94 88 ASN A C 1
ATOM 716 O O . ASN A 1 88 ? 4.307 -0.803 2.194 1.00 93.94 88 ASN A O 1
ATOM 720 N N . TYR A 1 89 ? 2.066 -0.939 1.923 1.00 96.31 89 TYR A N 1
ATOM 721 C CA . TYR A 1 89 ? 2.082 -2.140 1.098 1.00 96.31 89 TYR A CA 1
ATOM 722 C C . TYR A 1 89 ? 2.226 -1.799 -0.376 1.00 96.31 89 TYR A C 1
ATOM 724 O O . TYR A 1 89 ? 2.935 -2.507 -1.066 1.00 96.31 89 TYR A O 1
ATOM 732 N N . SER A 1 90 ? 1.596 -0.729 -0.880 1.00 95.25 90 SER A N 1
ATOM 733 C CA . SER A 1 90 ? 1.561 -0.407 -2.318 1.00 95.25 90 SER A CA 1
ATOM 734 C C . SER A 1 90 ? 1.157 -1.611 -3.196 1.00 95.25 90 SER A C 1
ATOM 736 O O . SER A 1 90 ? 1.664 -1.777 -4.301 1.00 95.25 90 SER A O 1
ATOM 738 N N . GLY A 1 91 ? 0.307 -2.510 -2.699 1.00 95.31 91 GLY A N 1
ATOM 739 C CA . GLY A 1 91 ? -0.020 -3.786 -3.338 1.00 95.31 91 GLY A CA 1
ATOM 740 C C . GLY A 1 91 ? 1.126 -4.806 -3.388 1.00 95.31 91 GLY A C 1
ATOM 741 O O . GLY A 1 91 ? 2.247 -4.557 -2.939 1.00 95.31 91 GLY A O 1
ATOM 742 N N . LYS A 1 92 ? 0.851 -5.977 -3.966 1.00 96.25 92 LYS A N 1
ATOM 743 C CA . LYS A 1 92 ? 1.846 -7.041 -4.176 1.00 96.25 92 LYS A CA 1
ATOM 744 C C . LYS A 1 92 ? 2.347 -7.041 -5.623 1.00 96.25 92 LYS A C 1
ATOM 746 O O . LYS A 1 92 ? 1.670 -7.585 -6.496 1.00 96.25 92 LYS A O 1
ATOM 751 N N . PRO A 1 93 ? 3.518 -6.456 -5.911 1.00 94.81 93 PRO A N 1
ATOM 752 C CA . PRO A 1 93 ? 3.966 -6.288 -7.287 1.00 94.81 93 PRO A CA 1
ATOM 753 C C . PRO A 1 93 ? 4.294 -7.615 -7.979 1.00 94.81 93 PRO A C 1
ATOM 755 O O . PRO A 1 93 ? 4.326 -7.666 -9.202 1.00 94.81 93 PRO A O 1
ATOM 758 N N . GLU A 1 94 ? 4.536 -8.691 -7.226 1.00 95.25 94 GLU A N 1
ATOM 759 C CA . GLU A 1 94 ? 4.760 -10.042 -7.758 1.00 95.25 94 GLU A CA 1
ATOM 760 C C . GLU A 1 94 ? 3.499 -10.648 -8.381 1.00 95.25 94 GLU A C 1
ATOM 762 O O . GLU A 1 94 ? 3.595 -11.569 -9.187 1.00 95.25 94 GLU A O 1
ATOM 767 N N . GLU A 1 95 ? 2.328 -10.139 -8.001 1.00 95.44 95 GLU A N 1
ATOM 768 C CA . GLU A 1 95 ? 1.018 -10.611 -8.450 1.00 95.44 95 GLU A CA 1
ATOM 769 C C . GLU A 1 95 ? 0.446 -9.721 -9.566 1.00 95.44 95 GLU A C 1
ATOM 771 O O . GLU A 1 95 ? -0.720 -9.864 -9.926 1.00 95.44 95 GLU A O 1
ATOM 776 N N . TYR A 1 96 ? 1.245 -8.807 -10.126 1.00 95.19 96 TYR A N 1
ATOM 777 C CA . TYR A 1 96 ? 0.856 -7.920 -11.221 1.00 95.19 96 TYR A CA 1
ATOM 778 C C . TYR A 1 96 ? 1.704 -8.176 -12.472 1.00 95.19 96 TYR A C 1
ATOM 780 O O . TYR A 1 96 ? 2.934 -8.118 -12.425 1.00 95.19 96 TYR A O 1
ATOM 788 N N . ASP A 1 97 ? 1.041 -8.415 -13.606 1.00 92.69 97 ASP A N 1
ATOM 789 C CA . ASP A 1 97 ? 1.668 -8.471 -14.925 1.00 92.69 97 ASP A CA 1
ATOM 790 C C . ASP A 1 97 ? 1.574 -7.089 -15.604 1.00 92.69 97 ASP A C 1
ATOM 792 O O . ASP A 1 97 ? 0.484 -6.688 -16.022 1.00 92.69 97 ASP A O 1
ATOM 796 N N . PRO A 1 98 ? 2.690 -6.353 -15.757 1.00 90.00 98 PRO A N 1
ATOM 797 C CA . PRO A 1 98 ? 2.695 -5.018 -16.352 1.00 90.00 98 PRO A CA 1
ATOM 798 C C . PRO A 1 98 ? 2.464 -5.006 -17.867 1.00 90.00 98 PRO A C 1
ATOM 800 O O . PRO A 1 98 ? 2.080 -3.970 -18.407 1.00 90.00 98 PRO A O 1
ATOM 803 N N . TYR A 1 99 ? 2.693 -6.124 -18.560 1.00 89.56 99 TYR A N 1
ATOM 804 C CA . TYR A 1 99 ? 2.502 -6.218 -20.008 1.00 89.56 99 TYR A CA 1
ATOM 805 C C . TYR A 1 99 ? 1.039 -6.470 -20.354 1.00 89.56 99 TYR A C 1
ATOM 807 O O . TYR A 1 99 ? 0.517 -5.891 -21.308 1.00 89.56 99 TYR A O 1
ATOM 815 N N . LEU A 1 100 ? 0.384 -7.326 -19.569 1.00 91.88 100 LEU A N 1
ATOM 816 C CA . LEU A 1 100 ? -1.032 -7.644 -19.736 1.00 91.88 100 LEU A CA 1
ATOM 817 C C . LEU A 1 100 ? -1.949 -6.698 -18.961 1.00 91.88 100 LEU A C 1
ATOM 819 O O . LEU A 1 100 ? -3.123 -6.602 -19.308 1.00 91.88 100 LEU A O 1
ATOM 823 N N . ASP A 1 101 ? -1.415 -5.977 -17.970 1.00 91.19 101 ASP A N 1
ATOM 824 C CA . ASP A 1 101 ? -2.172 -5.132 -17.040 1.00 91.19 101 ASP A CA 1
ATOM 825 C C . ASP A 1 101 ? -3.233 -5.938 -16.279 1.00 91.19 101 ASP A C 1
ATOM 827 O O . ASP A 1 101 ? -4.412 -5.591 -16.206 1.00 91.19 101 ASP A O 1
ATOM 831 N N . ILE A 1 102 ? -2.800 -7.089 -15.761 1.00 92.75 102 ILE A N 1
ATOM 832 C CA . ILE A 1 102 ? -3.652 -8.060 -15.073 1.00 92.75 102 ILE A CA 1
ATOM 833 C C . ILE A 1 102 ? -3.024 -8.412 -13.731 1.00 92.75 102 ILE A C 1
ATOM 835 O O . ILE A 1 102 ? -1.820 -8.629 -13.617 1.00 92.75 102 ILE A O 1
ATOM 839 N N . TRP A 1 103 ? -3.877 -8.521 -12.718 1.00 94.06 103 TRP A N 1
ATOM 840 C CA . TRP A 1 103 ? -3.512 -9.064 -11.418 1.00 94.06 103 TRP A CA 1
ATOM 841 C C . TRP A 1 103 ? -3.808 -10.563 -11.374 1.00 94.06 103 TRP A C 1
ATOM 843 O O . TRP A 1 103 ? -4.898 -10.982 -11.772 1.00 94.06 103 TRP A O 1
ATOM 853 N N . SER A 1 104 ? -2.862 -11.349 -10.863 1.00 94.19 104 SER A N 1
ATOM 854 C CA . SER A 1 104 ? -2.955 -12.797 -10.639 1.00 94.19 104 SER A CA 1
ATOM 855 C C . SER A 1 104 ? -2.796 -13.099 -9.143 1.00 94.19 104 SER A C 1
ATOM 857 O O . SER A 1 104 ? -1.679 -13.372 -8.699 1.00 94.19 104 SER A O 1
ATOM 859 N N . PRO A 1 105 ? -3.885 -13.010 -8.354 1.00 92.88 105 PRO A N 1
ATOM 860 C CA . PRO A 1 105 ? -3.803 -13.093 -6.906 1.00 92.88 105 PRO A CA 1
ATOM 861 C C . PRO A 1 105 ? -3.279 -14.429 -6.382 1.00 92.88 105 PRO A C 1
ATOM 863 O O . PRO A 1 105 ? -3.731 -15.493 -6.807 1.00 92.88 105 PRO A O 1
ATOM 866 N N . ASN A 1 106 ? -2.395 -14.361 -5.391 1.00 92.88 106 ASN A N 1
ATOM 867 C CA . ASN A 1 106 ? -1.950 -15.476 -4.571 1.00 92.88 106 ASN A CA 1
ATOM 868 C C . ASN A 1 106 ? -2.283 -15.188 -3.099 1.00 92.88 106 ASN A C 1
ATOM 870 O O . ASN A 1 106 ? -1.638 -14.382 -2.423 1.00 92.88 106 ASN A O 1
ATOM 874 N N . TYR A 1 107 ? -3.301 -15.883 -2.598 1.00 92.25 107 TYR A N 1
ATOM 875 C CA . TYR A 1 107 ? -3.813 -15.711 -1.239 1.00 92.25 107 TYR A CA 1
ATOM 876 C C . TYR A 1 107 ? -3.076 -16.555 -0.188 1.00 92.25 107 TYR A C 1
ATOM 878 O O . TYR A 1 107 ? -3.475 -16.537 0.969 1.00 92.25 107 TYR A O 1
ATOM 886 N N . ASP A 1 108 ? -1.994 -17.254 -0.546 1.00 94.38 108 ASP A N 1
ATOM 887 C CA . ASP A 1 108 ? -1.215 -18.077 0.395 1.00 94.38 108 ASP A CA 1
ATOM 888 C C . ASP A 1 108 ? -0.067 -17.297 1.054 1.00 94.38 108 ASP A C 1
ATOM 890 O O . ASP A 1 108 ? 0.557 -17.760 2.012 1.00 94.38 108 ASP A O 1
ATOM 894 N N . ARG A 1 109 ? 0.244 -16.100 0.542 1.00 93.25 109 ARG A N 1
ATOM 895 C CA . ARG A 1 109 ? 1.360 -15.277 1.015 1.00 93.25 109 ARG A CA 1
ATOM 896 C C . ARG A 1 109 ? 0.887 -13.890 1.435 1.00 93.25 109 ARG A C 1
ATOM 898 O O . ARG A 1 109 ? 0.186 -13.224 0.681 1.00 93.25 109 ARG A O 1
ATOM 905 N N . LYS A 1 110 ? 1.341 -13.416 2.595 1.00 95.88 110 LYS A N 1
ATOM 906 C CA . LYS A 1 110 ? 1.139 -12.028 3.032 1.00 95.88 110 LYS A CA 1
ATOM 907 C C . LYS A 1 110 ? 1.934 -11.035 2.180 1.00 95.88 110 LYS A C 1
ATOM 909 O O . LYS A 1 110 ? 3.014 -11.348 1.679 1.00 95.88 110 LYS A O 1
ATOM 914 N N . ALA A 1 111 ? 1.395 -9.833 2.020 1.00 95.69 111 ALA A N 1
ATOM 915 C CA . ALA A 1 111 ? 2.051 -8.729 1.342 1.00 95.69 111 ALA A CA 1
ATOM 916 C C . ALA A 1 111 ? 3.235 -8.195 2.166 1.00 95.69 111 ALA A C 1
ATOM 918 O O . ALA A 1 111 ? 3.108 -7.934 3.360 1.00 95.69 111 ALA A O 1
ATOM 919 N N . ASP A 1 112 ? 4.372 -7.972 1.505 1.00 94.19 112 ASP A N 1
ATOM 920 C CA . ASP A 1 112 ? 5.514 -7.289 2.117 1.00 94.19 112 ASP A CA 1
ATOM 921 C C . ASP A 1 112 ? 5.220 -5.774 2.197 1.00 94.19 112 ASP A C 1
ATOM 923 O O . ASP A 1 112 ? 4.748 -5.176 1.220 1.00 94.19 112 ASP A O 1
ATOM 927 N N . TYR A 1 113 ? 5.560 -5.128 3.316 1.00 94.88 113 TYR A N 1
ATOM 928 C CA . TYR A 1 113 ? 5.345 -3.692 3.528 1.00 94.88 113 TYR A CA 1
ATOM 929 C C . TYR A 1 113 ? 6.557 -2.974 4.113 1.00 94.88 113 TYR A C 1
ATOM 931 O O . TYR A 1 113 ? 7.464 -3.582 4.680 1.00 94.88 113 TYR A O 1
ATOM 939 N N . ILE A 1 114 ? 6.550 -1.649 3.976 1.00 92.25 114 ILE A N 1
ATOM 940 C CA . ILE A 1 114 ? 7.460 -0.755 4.692 1.00 92.25 114 ILE A CA 1
ATOM 941 C C . ILE A 1 114 ? 6.720 -0.215 5.907 1.00 92.25 114 ILE A C 1
ATOM 943 O O . ILE A 1 114 ? 5.660 0.396 5.757 1.00 92.25 114 ILE A O 1
ATOM 947 N N . SER A 1 115 ? 7.264 -0.475 7.093 1.00 92.12 115 SER A N 1
ATOM 948 C CA . SER A 1 115 ? 6.781 0.105 8.344 1.00 92.12 115 SER A CA 1
ATOM 949 C C . SER A 1 115 ? 7.422 1.472 8.537 1.00 92.12 115 SER A C 1
ATOM 951 O O . SER A 1 115 ? 8.636 1.602 8.390 1.00 92.12 115 SER A O 1
ATOM 953 N N . ILE A 1 116 ? 6.603 2.475 8.837 1.00 87.56 116 ILE A N 1
ATOM 954 C CA . ILE A 1 116 ? 7.048 3.824 9.174 1.00 87.56 116 ILE A CA 1
ATOM 955 C C . ILE A 1 116 ? 6.500 4.141 10.561 1.00 87.56 116 ILE A C 1
ATOM 957 O O . ILE A 1 116 ? 5.287 4.308 10.744 1.00 87.56 116 ILE A O 1
ATOM 961 N N . SER A 1 117 ? 7.394 4.219 11.543 1.00 84.38 117 SER A N 1
ATOM 962 C CA . SER A 1 117 ? 7.033 4.566 12.917 1.00 84.38 117 SER A CA 1
ATOM 963 C C . SER A 1 117 ? 6.750 6.060 13.060 1.00 84.38 117 SER A C 1
ATOM 965 O O . SER A 1 117 ? 7.430 6.907 12.479 1.00 84.38 117 SER A O 1
ATOM 967 N N . SER A 1 118 ? 5.810 6.410 13.939 1.00 72.19 118 SER A N 1
ATOM 968 C CA . SER A 1 118 ? 5.569 7.799 14.358 1.00 72.19 118 SER A CA 1
ATOM 969 C C . SER A 1 118 ? 6.840 8.540 14.810 1.00 72.19 118 SER A C 1
ATOM 971 O O . SER A 1 118 ? 6.968 9.745 14.593 1.00 72.19 118 SER A O 1
ATOM 973 N N . THR A 1 119 ? 7.816 7.825 15.382 1.00 70.56 119 THR A N 1
ATOM 974 C CA . THR A 1 119 ? 9.099 8.384 15.841 1.00 70.56 119 THR A CA 1
ATOM 975 C C . THR A 1 119 ? 10.010 8.822 14.701 1.00 70.56 119 THR A C 1
ATOM 977 O O . THR A 1 119 ? 10.886 9.658 14.906 1.00 70.56 119 THR A O 1
ATOM 980 N N . GLU A 1 120 ? 9.823 8.280 13.498 1.00 65.06 120 GLU A N 1
ATOM 981 C CA . GLU A 1 120 ? 10.631 8.652 12.339 1.00 65.06 120 GLU A CA 1
ATOM 982 C C . GLU A 1 120 ? 10.310 10.066 11.861 1.00 65.06 120 GLU A C 1
ATOM 984 O O . GLU A 1 120 ? 11.164 10.714 11.265 1.00 65.06 120 GLU A O 1
ATOM 989 N N . PHE A 1 121 ? 9.124 10.594 12.160 1.00 60.12 121 PHE A N 1
ATOM 990 C CA . PHE A 1 121 ? 8.715 11.953 11.802 1.00 60.12 121 PHE A CA 1
ATOM 991 C C . PHE A 1 121 ? 9.123 13.021 12.840 1.00 60.12 121 PHE A C 1
ATOM 993 O O . PHE A 1 121 ? 8.488 14.076 12.928 1.00 60.12 121 PHE A O 1
ATOM 1000 N N . GLY A 1 122 ? 10.134 12.742 13.670 1.00 53.69 122 GLY A N 1
ATOM 1001 C CA . GLY A 1 122 ? 10.650 13.687 14.664 1.00 53.69 122 GLY A CA 1
ATOM 1002 C C . GLY A 1 122 ? 11.018 15.048 14.060 1.00 53.69 122 GLY A C 1
ATOM 1003 O O . GLY A 1 122 ? 11.419 15.136 12.900 1.00 53.69 122 GLY A O 1
ATOM 1004 N N . GLU A 1 123 ? 10.863 16.114 14.851 1.00 47.72 123 GLU A N 1
ATOM 1005 C CA . GLU A 1 123 ? 11.213 17.474 14.438 1.00 47.72 123 GLU A CA 1
ATOM 1006 C C . GLU A 1 123 ? 12.686 17.531 14.030 1.00 47.72 123 GLU A C 1
ATOM 1008 O O . GLU A 1 123 ? 13.585 17.326 14.851 1.00 47.72 123 GLU A O 1
ATOM 1013 N N . ILE A 1 124 ? 12.944 17.859 12.765 1.00 45.59 124 ILE A N 1
ATOM 1014 C CA . ILE A 1 124 ? 14.257 18.344 12.363 1.00 45.59 124 ILE A CA 1
ATOM 1015 C C . ILE A 1 124 ? 14.418 19.711 13.039 1.00 45.59 124 ILE A C 1
ATOM 1017 O O . ILE A 1 124 ? 14.085 20.749 12.476 1.00 45.59 124 ILE A O 1
ATOM 1021 N N . THR A 1 125 ? 14.934 19.721 14.267 1.00 40.38 125 THR A N 1
ATOM 1022 C CA . THR A 1 125 ? 15.406 20.924 14.970 1.00 40.38 125 THR A CA 1
ATOM 1023 C C . THR A 1 125 ? 16.742 21.373 14.372 1.00 40.38 125 THR A C 1
ATOM 1025 O O . THR A 1 125 ? 17.732 21.593 15.063 1.00 40.38 125 THR A O 1
ATOM 1028 N N . ALA A 1 126 ? 16.800 21.502 13.046 1.00 40.31 126 ALA A N 1
ATOM 1029 C CA . ALA A 1 126 ? 17.893 22.193 12.392 1.00 40.31 126 ALA A CA 1
ATOM 1030 C C . ALA A 1 126 ? 17.573 23.686 12.446 1.00 40.31 126 ALA A C 1
ATOM 1032 O O . ALA A 1 126 ? 16.656 24.171 11.785 1.00 40.31 126 ALA A O 1
ATOM 1033 N N . SER A 1 127 ? 18.339 24.424 13.242 1.00 40.22 127 SER A N 1
ATOM 1034 C CA . SER A 1 127 ? 18.361 25.884 13.264 1.00 40.22 127 SER A CA 1
ATOM 1035 C C . SER A 1 127 ? 18.945 26.436 11.954 1.00 40.22 127 SER A C 1
ATOM 1037 O O . SER A 1 127 ? 20.021 27.025 11.923 1.00 40.22 127 SER A O 1
ATOM 1039 N N . ALA A 1 128 ? 18.242 26.243 10.839 1.00 38.44 128 ALA A N 1
ATOM 1040 C CA . ALA A 1 128 ? 18.607 26.797 9.544 1.00 38.44 128 ALA A CA 1
ATOM 1041 C C . ALA A 1 128 ? 17.761 28.048 9.271 1.00 38.44 128 ALA A C 1
ATOM 1043 O O . ALA A 1 128 ? 16.538 27.983 9.200 1.00 38.44 128 ALA A O 1
ATOM 1044 N N . LYS A 1 129 ? 18.403 29.211 9.123 1.00 38.88 129 LYS A N 1
ATOM 1045 C CA . LYS A 1 129 ? 17.748 30.428 8.620 1.00 38.88 129 LYS A CA 1
ATOM 1046 C C . LYS A 1 129 ? 17.797 30.443 7.087 1.00 38.88 129 LYS A C 1
ATOM 1048 O O . LYS A 1 129 ? 18.874 30.271 6.523 1.00 38.88 129 LYS A O 1
ATOM 1053 N N . GLY A 1 130 ? 16.662 30.724 6.439 1.00 46.47 130 GLY A N 1
ATOM 1054 C CA . GLY A 1 130 ? 16.530 30.934 4.984 1.00 46.47 130 GLY A CA 1
ATOM 1055 C C . GLY A 1 130 ? 15.607 29.925 4.280 1.00 46.47 130 GLY A C 1
ATOM 1056 O O . GLY A 1 130 ? 15.051 29.049 4.938 1.00 46.47 130 GLY A O 1
ATOM 1057 N N . ASN A 1 131 ? 15.485 30.028 2.943 1.00 46.44 131 ASN A N 1
ATOM 1058 C CA . ASN A 1 131 ? 14.691 29.155 2.036 1.00 46.44 131 ASN A CA 1
ATOM 1059 C C . ASN A 1 131 ? 14.931 27.639 2.209 1.00 46.44 131 ASN A C 1
ATOM 1061 O O . ASN A 1 131 ? 14.208 26.811 1.661 1.00 46.44 131 ASN A O 1
ATOM 1065 N N . THR A 1 132 ? 15.950 27.266 2.973 1.00 43.75 132 THR A N 1
ATOM 1066 C CA . THR A 1 132 ? 16.249 25.909 3.412 1.00 43.75 132 THR A CA 1
ATOM 1067 C C . THR A 1 132 ? 15.142 25.325 4.296 1.00 43.75 132 THR A C 1
ATOM 1069 O O . THR A 1 132 ? 14.952 24.120 4.270 1.00 43.75 132 THR A O 1
ATOM 1072 N N . VAL A 1 133 ? 14.372 26.133 5.038 1.00 42.06 133 VAL A N 1
ATOM 1073 C CA . VAL A 1 133 ? 13.271 25.643 5.899 1.00 42.06 133 VAL A CA 1
ATOM 1074 C C . VAL A 1 133 ? 12.118 25.046 5.082 1.00 42.06 133 VAL A C 1
ATOM 1076 O O . VAL A 1 133 ? 11.590 24.004 5.458 1.00 42.06 133 VAL A O 1
ATOM 1079 N N . ASP A 1 134 ? 11.788 25.615 3.920 1.00 43.00 134 ASP A N 1
ATOM 1080 C CA . ASP A 1 134 ? 10.747 25.066 3.036 1.00 43.00 134 ASP A CA 1
ATOM 1081 C C . ASP A 1 134 ? 11.195 23.750 2.372 1.00 43.00 134 ASP A C 1
ATOM 1083 O O . ASP A 1 134 ? 10.400 22.828 2.196 1.00 43.00 134 ASP A O 1
ATOM 1087 N N . GLN A 1 135 ? 12.497 23.612 2.094 1.00 41.50 135 GLN A N 1
ATOM 1088 C CA . GLN A 1 135 ? 13.108 22.357 1.635 1.00 41.50 135 GLN A CA 1
ATOM 1089 C C . GLN A 1 135 ? 13.276 21.323 2.759 1.00 41.50 135 GLN A C 1
ATOM 1091 O O . GLN A 1 135 ? 13.175 20.128 2.507 1.00 41.50 135 GLN A O 1
ATOM 1096 N N . LEU A 1 136 ? 13.485 21.758 4.004 1.00 39.44 136 LEU A N 1
ATOM 1097 C CA . LEU A 1 136 ? 13.533 20.886 5.181 1.00 39.44 136 LEU A CA 1
ATOM 1098 C C . LEU A 1 136 ? 12.125 20.413 5.590 1.00 39.44 136 LEU A C 1
ATOM 1100 O O . LEU A 1 136 ? 11.979 19.298 6.076 1.00 39.44 136 LEU A O 1
ATOM 1104 N N . ASN A 1 137 ? 11.071 21.186 5.315 1.00 43.94 137 ASN A N 1
ATOM 1105 C CA . ASN A 1 137 ? 9.682 20.734 5.463 1.00 43.94 137 ASN A CA 1
ATOM 1106 C C . ASN A 1 137 ? 9.292 19.676 4.410 1.00 43.94 137 ASN A C 1
ATOM 1108 O O . ASN A 1 137 ? 8.505 18.776 4.709 1.00 43.94 137 ASN A O 1
ATOM 1112 N N . LEU A 1 138 ? 9.912 19.705 3.220 1.00 49.50 138 LEU A N 1
ATOM 1113 C CA . LEU A 1 138 ? 9.859 18.611 2.236 1.00 49.50 138 LEU A CA 1
ATOM 1114 C C . LEU A 1 138 ? 10.573 17.322 2.726 1.00 49.50 138 LEU A C 1
ATOM 1116 O O . LEU A 1 138 ? 10.332 16.255 2.164 1.00 49.50 138 LEU A O 1
ATOM 1120 N N . LEU A 1 139 ? 11.380 17.366 3.803 1.00 52.78 139 LEU A N 1
ATOM 1121 C CA . LEU A 1 139 ? 12.073 16.198 4.392 1.00 52.78 139 LEU A CA 1
ATOM 1122 C C . LEU A 1 139 ? 11.241 15.388 5.403 1.00 52.78 139 LEU A C 1
ATOM 1124 O O . LEU A 1 139 ? 11.762 14.445 6.001 1.00 52.78 139 LEU A O 1
ATOM 1128 N N . ASN A 1 140 ? 9.953 15.689 5.585 1.00 60.81 140 ASN A N 1
ATOM 1129 C CA . ASN A 1 140 ? 9.040 14.838 6.366 1.00 60.81 140 ASN A CA 1
ATOM 1130 C C . ASN A 1 140 ? 8.433 13.682 5.553 1.00 60.81 140 ASN A C 1
ATOM 1132 O O . ASN A 1 140 ? 7.542 12.988 6.042 1.00 60.81 140 ASN A O 1
ATOM 1136 N N . ILE A 1 141 ? 8.912 13.464 4.326 1.00 68.31 141 ILE A N 1
ATOM 1137 C CA . ILE A 1 141 ? 8.572 12.290 3.524 1.00 68.31 141 ILE A CA 1
ATOM 1138 C C . ILE A 1 141 ? 9.371 11.095 4.058 1.00 68.31 141 ILE A C 1
ATOM 1140 O O . ILE A 1 141 ? 10.594 11.161 4.200 1.00 68.31 141 ILE A O 1
ATOM 1144 N N . ARG A 1 142 ? 8.677 10.001 4.384 1.00 77.44 142 ARG A N 1
ATOM 1145 C CA . ARG A 1 142 ? 9.294 8.741 4.854 1.00 77.44 142 ARG A CA 1
ATOM 1146 C C . ARG A 1 142 ? 9.165 7.588 3.862 1.00 77.44 142 ARG A C 1
ATOM 1148 O O . ARG A 1 142 ? 9.670 6.497 4.096 1.00 77.44 142 ARG A O 1
ATOM 1155 N N . GLY A 1 143 ? 8.524 7.854 2.733 1.00 82.88 143 GLY A N 1
ATOM 1156 C CA . GLY A 1 143 ? 8.366 6.922 1.633 1.00 82.88 143 GLY A CA 1
ATOM 1157 C C . GLY A 1 143 ? 7.260 7.384 0.700 1.00 82.88 143 GLY A C 1
ATOM 1158 O O . GLY A 1 143 ? 6.721 8.485 0.837 1.00 82.88 143 GLY A O 1
ATOM 1159 N N . PHE A 1 144 ? 6.906 6.516 -0.236 1.00 85.75 144 PHE A N 1
ATOM 1160 C CA . PHE A 1 144 ? 5.900 6.777 -1.249 1.00 85.75 144 PHE A CA 1
ATOM 1161 C C . PHE A 1 144 ? 4.979 5.573 -1.379 1.00 85.75 144 PHE A C 1
ATOM 1163 O O . PHE A 1 144 ? 5.434 4.437 -1.515 1.00 85.75 144 PHE A O 1
ATOM 1170 N N . ILE A 1 145 ? 3.673 5.809 -1.365 1.00 90.06 145 ILE A N 1
ATOM 1171 C CA . ILE A 1 145 ? 2.7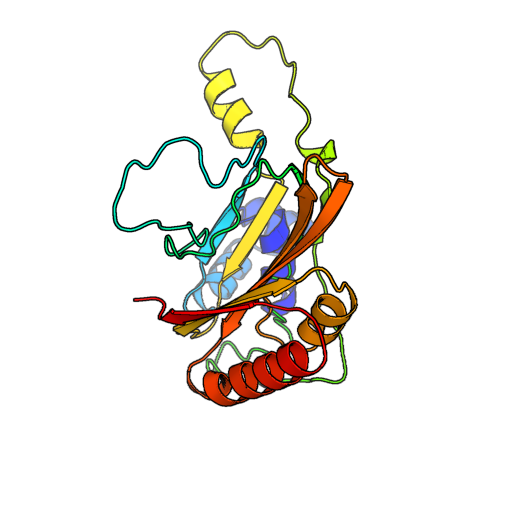23 4.812 -1.848 1.00 90.06 145 ILE A CA 1
ATOM 1172 C C . ILE A 1 145 ? 2.860 4.786 -3.367 1.00 90.06 145 ILE A C 1
ATOM 1174 O O . ILE A 1 145 ? 2.677 5.812 -4.027 1.00 90.06 145 ILE A O 1
ATOM 1178 N N . VAL A 1 146 ? 3.215 3.624 -3.901 1.00 93.00 146 VAL A N 1
ATOM 1179 C CA . VAL A 1 146 ? 3.381 3.395 -5.333 1.00 93.00 146 VAL A CA 1
ATOM 1180 C C . VAL A 1 146 ? 2.094 2.790 -5.853 1.00 93.00 146 VAL A C 1
ATOM 1182 O O . VAL A 1 146 ? 1.756 1.649 -5.541 1.00 93.00 146 VAL A O 1
ATOM 1185 N N . ASP A 1 147 ? 1.374 3.555 -6.655 1.00 93.31 147 ASP A N 1
ATOM 1186 C CA . ASP A 1 147 ? 0.215 3.059 -7.364 1.00 93.31 147 ASP A CA 1
ATOM 1187 C C . ASP A 1 147 ? 0.603 2.649 -8.783 1.00 93.31 147 ASP A C 1
ATOM 1189 O O . ASP A 1 147 ? 1.288 3.394 -9.466 1.00 93.31 147 ASP A O 1
ATOM 1193 N N . TYR A 1 148 ? 0.187 1.459 -9.207 1.00 93.69 148 TYR A N 1
ATOM 1194 C CA . TYR A 1 148 ? 0.425 0.895 -10.535 1.00 93.69 148 TYR A CA 1
ATOM 1195 C C . TYR A 1 148 ? -0.676 -0.099 -10.902 1.00 93.69 148 TYR A C 1
ATOM 1197 O O . TYR A 1 148 ? -1.374 -0.607 -10.017 1.00 93.69 148 TYR A O 1
ATOM 1205 N N . GLY A 1 149 ? -0.793 -0.384 -12.198 1.00 91.81 149 GLY A N 1
ATOM 1206 C CA . GLY A 1 149 ? -1.796 -1.285 -12.752 1.00 91.81 149 GLY A CA 1
ATOM 1207 C C . GLY A 1 149 ? -3.212 -0.738 -12.638 1.00 91.81 149 GLY A C 1
ATOM 1208 O O . GLY A 1 149 ? -3.535 0.030 -11.723 1.00 91.81 149 GLY A O 1
ATOM 1209 N N . LYS A 1 150 ? -4.078 -1.163 -13.556 1.00 89.88 150 LYS A N 1
ATOM 1210 C CA . LYS A 1 150 ? -5.457 -0.687 -13.581 1.00 89.88 150 LYS A CA 1
ATOM 1211 C C . LYS A 1 150 ? -6.194 -1.093 -12.302 1.00 89.88 150 LYS A C 1
ATOM 1213 O O . LYS A 1 150 ? -6.398 -2.277 -12.024 1.00 89.88 150 LYS A O 1
ATOM 1218 N N . ARG A 1 151 ? -6.583 -0.089 -11.516 1.00 90.50 151 ARG A N 1
ATOM 1219 C CA . ARG A 1 151 ? -7.350 -0.217 -10.273 1.00 90.50 151 ARG A CA 1
ATOM 1220 C C . ARG A 1 151 ? -8.363 0.914 -10.197 1.00 90.50 151 ARG A C 1
ATOM 1222 O O . ARG A 1 151 ? -8.033 2.064 -10.477 1.00 90.50 151 ARG A O 1
ATOM 1229 N N . ASP A 1 152 ? -9.583 0.593 -9.795 1.00 88.19 152 ASP A N 1
ATOM 1230 C CA . ASP A 1 152 ? -10.732 1.480 -10.009 1.00 88.19 152 ASP A CA 1
ATOM 1231 C C . ASP A 1 152 ? -11.472 1.796 -8.702 1.00 88.19 152 ASP A C 1
ATOM 1233 O O . ASP A 1 152 ? -12.176 2.799 -8.598 1.00 88.19 152 ASP A O 1
ATOM 1237 N N . PHE A 1 153 ? -11.314 0.959 -7.674 1.00 89.44 153 PHE A N 1
ATOM 1238 C CA . PHE A 1 153 ? -12.115 1.040 -6.456 1.00 89.44 153 PHE A CA 1
ATOM 1239 C C . PHE A 1 153 ? -11.251 1.087 -5.214 1.00 89.44 153 PHE A C 1
ATOM 1241 O O . PHE A 1 153 ? -10.354 0.273 -5.034 1.00 89.44 153 PHE A O 1
ATOM 1248 N N . PHE A 1 154 ? -11.574 2.007 -4.318 1.00 88.56 154 PHE A N 1
ATOM 1249 C CA . PHE A 1 154 ? -11.039 2.010 -2.970 1.00 88.56 154 PHE A CA 1
ATOM 1250 C C . PHE A 1 154 ? -12.029 1.308 -2.045 1.00 88.56 154 PHE A C 1
ATOM 1252 O O . PHE A 1 154 ? -13.227 1.611 -2.073 1.00 88.56 154 PHE A O 1
ATOM 1259 N N . VAL A 1 155 ? -11.516 0.376 -1.247 1.00 89.88 155 VAL A N 1
ATOM 1260 C CA . VAL A 1 155 ? -12.243 -0.287 -0.164 1.00 89.88 155 VAL A CA 1
ATOM 1261 C C . VAL A 1 155 ? -11.496 0.022 1.121 1.00 89.88 155 VAL A C 1
ATOM 1263 O O . VAL A 1 155 ? -10.391 -0.469 1.333 1.00 89.88 155 VAL A O 1
ATOM 1266 N N . ASP A 1 156 ? -12.087 0.865 1.952 1.00 86.50 156 ASP A N 1
ATOM 1267 C CA . ASP A 1 156 ? -11.564 1.214 3.261 1.00 86.50 156 ASP A CA 1
ATOM 1268 C C . ASP A 1 156 ? -12.210 0.334 4.333 1.00 86.50 156 ASP A C 1
ATOM 1270 O O . ASP A 1 156 ? -13.424 0.127 4.313 1.00 86.50 156 ASP A O 1
ATOM 1274 N N . VAL A 1 157 ? -11.411 -0.151 5.281 1.00 87.50 157 VAL A N 1
ATOM 1275 C CA . VAL A 1 157 ? -11.846 -0.955 6.428 1.00 87.50 157 VAL A CA 1
ATOM 1276 C C . VAL A 1 157 ? -11.335 -0.306 7.709 1.00 87.50 157 VAL A C 1
ATOM 1278 O O . VAL A 1 157 ? -10.145 -0.022 7.838 1.00 87.50 157 VAL A O 1
ATOM 1281 N N . LEU A 1 158 ? -12.239 -0.075 8.656 1.00 86.31 158 LEU A N 1
ATOM 1282 C CA . LEU A 1 158 ? -11.946 0.426 9.994 1.00 86.31 158 LEU A CA 1
ATOM 1283 C C . LEU A 1 158 ? -12.276 -0.656 11.017 1.00 86.31 158 LEU A C 1
ATOM 1285 O O . LEU A 1 158 ? -13.381 -1.195 11.017 1.00 86.31 158 LEU A O 1
ATOM 1289 N N . THR A 1 159 ? -11.343 -0.961 11.911 1.00 87.06 159 THR A N 1
ATOM 1290 C CA . THR A 1 159 ? -11.540 -2.017 12.907 1.00 87.06 159 THR A CA 1
ATOM 1291 C C . THR A 1 159 ? -10.681 -1.817 14.148 1.00 87.06 159 THR A C 1
ATOM 1293 O O . THR A 1 159 ? -9.647 -1.154 14.104 1.00 87.06 159 THR A O 1
ATOM 1296 N N . TYR A 1 160 ? -11.101 -2.427 15.252 1.00 86.75 160 TYR A N 1
ATOM 1297 C CA . TYR A 1 160 ? -10.298 -2.586 16.465 1.00 86.75 160 TYR A CA 1
ATOM 1298 C C . TYR A 1 160 ? -9.490 -3.897 16.458 1.00 86.75 160 TYR A C 1
ATOM 1300 O O . TYR A 1 160 ? -8.593 -4.076 17.278 1.00 86.75 160 TYR A O 1
ATOM 1308 N N . GLU A 1 161 ? -9.784 -4.806 15.525 1.00 91.19 161 GLU A N 1
ATOM 1309 C CA . GLU A 1 161 ? -9.247 -6.166 15.491 1.00 91.19 161 GLU A CA 1
ATOM 1310 C C . GLU A 1 161 ? -8.026 -6.257 14.566 1.00 91.19 161 GLU A C 1
ATOM 1312 O O . GLU A 1 161 ? -8.148 -6.161 13.343 1.00 91.19 161 GLU A O 1
ATOM 1317 N N . GLU A 1 162 ? -6.842 -6.501 15.136 1.00 93.12 162 GLU A N 1
ATOM 1318 C CA . GLU A 1 162 ? -5.596 -6.662 14.362 1.00 93.12 162 GLU A CA 1
ATOM 1319 C C . GLU A 1 162 ? -5.675 -7.838 13.380 1.00 93.12 162 GLU A C 1
ATOM 1321 O O . GLU A 1 162 ? -5.159 -7.761 12.269 1.00 93.12 162 GLU A O 1
ATOM 1326 N N . GLU A 1 163 ? -6.419 -8.885 13.733 1.00 94.19 163 GLU A N 1
ATOM 1327 C CA . GLU A 1 163 ? -6.602 -10.052 12.875 1.00 94.19 163 GLU A CA 1
ATOM 1328 C C . GLU A 1 163 ? -7.243 -9.697 11.520 1.00 94.19 163 GLU A C 1
ATOM 1330 O O . GLU A 1 163 ? -6.982 -10.361 10.527 1.00 94.19 163 GLU A O 1
ATOM 1335 N N . ILE A 1 164 ? -8.082 -8.655 11.436 1.00 93.00 164 ILE A N 1
ATOM 1336 C CA . ILE A 1 164 ? -8.649 -8.232 10.142 1.00 93.00 164 ILE A CA 1
ATOM 1337 C C . ILE A 1 164 ? -7.560 -7.625 9.252 1.00 93.00 164 ILE A C 1
ATOM 1339 O O . ILE A 1 164 ? -7.551 -7.876 8.048 1.00 93.00 164 ILE A O 1
ATOM 1343 N N . LEU A 1 165 ? -6.624 -6.864 9.829 1.00 94.94 165 LEU A N 1
ATOM 1344 C CA . LEU A 1 165 ? -5.444 -6.396 9.106 1.00 94.94 165 LEU A CA 1
ATOM 1345 C C . LEU A 1 165 ? -4.621 -7.580 8.603 1.00 94.94 165 LEU A C 1
ATOM 1347 O O . LEU A 1 165 ? -4.336 -7.638 7.410 1.00 94.94 165 LEU A O 1
ATOM 1351 N N . ASP A 1 166 ? -4.319 -8.540 9.476 1.00 95.38 166 ASP A N 1
ATOM 1352 C CA . ASP A 1 166 ? -3.526 -9.721 9.129 1.00 95.38 166 ASP A CA 1
ATOM 1353 C C . ASP A 1 166 ? -4.111 -10.528 7.964 1.00 95.38 166 ASP A C 1
ATOM 1355 O O . ASP A 1 166 ? -3.364 -10.985 7.098 1.00 95.38 166 ASP A O 1
ATOM 1359 N N . GLU A 1 167 ? -5.433 -10.688 7.919 1.00 95.56 167 GLU A N 1
ATOM 1360 C CA . GLU A 1 167 ? -6.114 -11.392 6.830 1.00 95.56 167 GLU A CA 1
ATOM 1361 C C . GLU A 1 167 ? -6.113 -10.580 5.524 1.00 95.56 167 GLU A C 1
ATOM 1363 O O . GLU A 1 167 ? -5.949 -11.125 4.429 1.00 95.56 167 GLU A O 1
ATOM 1368 N N . LEU A 1 168 ? -6.260 -9.255 5.608 1.00 96.12 168 LEU A N 1
ATOM 1369 C CA . LEU A 1 168 ? -6.243 -8.391 4.426 1.00 96.12 168 LEU A CA 1
ATOM 1370 C C . LEU A 1 168 ? -4.850 -8.279 3.789 1.00 96.12 168 LEU A C 1
ATOM 1372 O O . LEU A 1 168 ? -4.759 -7.995 2.594 1.00 96.12 168 LEU A O 1
ATOM 1376 N N . GLU A 1 169 ? -3.774 -8.586 4.520 1.00 96.88 169 GLU A N 1
ATOM 1377 C CA . GLU A 1 169 ? -2.418 -8.686 3.959 1.00 96.88 169 GLU A CA 1
ATOM 1378 C C . GLU A 1 169 ? -2.289 -9.787 2.892 1.00 96.88 169 GLU A C 1
ATOM 1380 O O . GLU A 1 169 ? -1.382 -9.730 2.059 1.00 96.88 169 GLU A O 1
ATOM 1385 N N . TYR A 1 170 ? -3.192 -10.772 2.854 1.00 96.69 170 TYR A N 1
ATOM 1386 C CA . TYR A 1 170 ? -3.210 -11.791 1.801 1.00 96.69 170 TYR A CA 1
ATOM 1387 C C . TYR A 1 170 ? -3.797 -11.286 0.479 1.00 96.69 170 TYR A C 1
ATOM 1389 O O . TYR A 1 170 ? -3.610 -11.923 -0.559 1.00 96.69 170 TYR A O 1
ATOM 1397 N N . PHE A 1 171 ? -4.443 -10.119 0.454 1.00 96.44 171 PHE A N 1
ATOM 1398 C CA . PHE A 1 171 ? -4.926 -9.522 -0.787 1.00 96.44 171 PHE A CA 1
ATOM 1399 C C . PHE A 1 171 ? -3.807 -8.741 -1.493 1.00 96.44 171 PHE A C 1
ATOM 1401 O O . PHE A 1 171 ? -3.183 -7.881 -0.876 1.00 96.44 171 PHE A O 1
ATOM 1408 N N . PRO A 1 172 ? -3.587 -8.927 -2.809 1.00 95.12 172 PRO A N 1
ATOM 1409 C CA . PRO A 1 172 ? -2.608 -8.128 -3.560 1.00 95.12 172 PRO A CA 1
ATOM 1410 C C . PRO A 1 172 ? -2.939 -6.643 -3.657 1.00 95.12 172 PRO A C 1
ATOM 1412 O O . PRO A 1 172 ? -2.103 -5.847 -4.075 1.00 95.12 172 PRO A O 1
ATOM 1415 N N . PHE A 1 173 ? -4.165 -6.280 -3.300 1.00 95.88 173 PHE A N 1
ATOM 1416 C CA . PHE A 1 173 ? -4.735 -4.952 -3.472 1.00 95.88 173 PHE A CA 1
ATOM 1417 C C . PHE A 1 173 ? -4.548 -4.056 -2.250 1.00 95.88 173 PHE A C 1
ATOM 1419 O O . PHE A 1 173 ? -4.878 -2.872 -2.321 1.00 95.88 173 PHE A O 1
ATOM 1426 N N . ILE A 1 174 ? -4.054 -4.597 -1.130 1.00 96.56 174 ILE A N 1
ATOM 1427 C CA . ILE A 1 174 ? -3.804 -3.806 0.074 1.00 96.56 174 ILE A CA 1
ATOM 1428 C C . ILE A 1 174 ? -2.803 -2.693 -0.252 1.00 96.56 174 ILE A C 1
ATOM 1430 O O . ILE A 1 174 ? -1.707 -2.931 -0.758 1.00 96.56 174 ILE A O 1
ATOM 1434 N N . ARG A 1 175 ? -3.216 -1.445 -0.040 1.00 94.06 175 ARG A N 1
ATOM 1435 C CA . ARG A 1 175 ? -2.466 -0.251 -0.441 1.00 94.06 175 ARG A CA 1
ATOM 1436 C C . ARG A 1 175 ? -1.685 0.299 0.739 1.00 94.06 175 ARG A C 1
ATOM 1438 O O . ARG A 1 175 ? -0.468 0.453 0.656 1.00 94.06 175 ARG A O 1
ATOM 1445 N N . VAL A 1 176 ? -2.372 0.555 1.844 1.00 92.50 176 VAL A N 1
ATOM 1446 C CA . VAL A 1 176 ? -1.782 1.111 3.064 1.00 92.50 176 VAL A CA 1
ATOM 1447 C C . VAL A 1 176 ? -2.638 0.735 4.269 1.00 92.50 176 VAL A C 1
ATOM 1449 O O . VAL A 1 176 ? -3.855 0.606 4.145 1.00 92.50 176 VAL A O 1
ATOM 1452 N N . ALA A 1 177 ? -2.015 0.581 5.434 1.00 92.69 177 ALA A N 1
ATOM 1453 C CA . ALA A 1 177 ? -2.722 0.506 6.705 1.00 92.69 177 ALA A CA 1
ATOM 1454 C C . ALA A 1 177 ? -2.123 1.479 7.723 1.00 92.69 177 ALA A C 1
ATOM 1456 O O . ALA A 1 177 ? -0.915 1.710 7.741 1.00 92.69 177 ALA A O 1
ATOM 1457 N N . TYR A 1 178 ? -2.968 2.029 8.587 1.00 88.69 178 TYR A N 1
ATOM 1458 C CA . TYR A 1 178 ? -2.573 2.885 9.696 1.00 88.69 178 TYR A CA 1
ATOM 1459 C C . TYR A 1 178 ? -2.974 2.222 11.000 1.00 88.69 178 TYR A C 1
ATOM 1461 O O . TYR A 1 178 ? -4.144 1.895 11.196 1.00 88.69 178 TYR A O 1
ATOM 1469 N N . LYS A 1 179 ? -2.009 2.091 11.906 1.00 91.31 179 LYS A N 1
ATOM 1470 C CA . LYS A 1 179 ? -2.263 1.811 13.315 1.00 91.31 179 LYS A CA 1
ATOM 1471 C C . LYS A 1 179 ? -2.319 3.143 14.038 1.00 91.31 179 LYS A C 1
ATOM 1473 O O . LYS A 1 179 ? -1.326 3.876 14.070 1.00 91.31 179 LYS A O 1
ATOM 1478 N N . VAL A 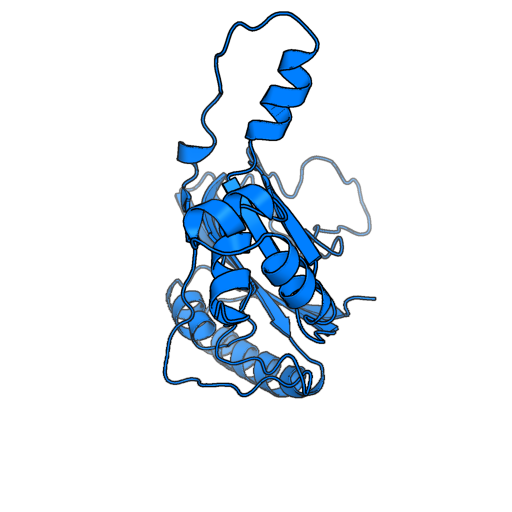1 180 ? -3.472 3.467 14.600 1.00 86.38 180 VAL A N 1
ATOM 1479 C CA . VAL A 1 180 ? -3.711 4.729 15.302 1.00 86.38 180 VAL A CA 1
ATOM 1480 C C . VAL A 1 180 ? -4.215 4.457 16.710 1.00 86.38 180 VAL A C 1
ATOM 1482 O O . VAL A 1 180 ? -4.719 3.375 17.002 1.00 86.38 180 VAL A O 1
ATOM 1485 N N . ILE A 1 181 ? -4.057 5.434 17.592 1.00 85.69 181 ILE A N 1
ATOM 1486 C CA . ILE A 1 181 ? -4.534 5.369 18.970 1.00 85.69 181 ILE A CA 1
ATOM 1487 C C . ILE A 1 181 ? -5.335 6.617 19.301 1.00 85.69 181 ILE A C 1
ATOM 1489 O O . ILE A 1 181 ? -4.955 7.725 18.915 1.00 85.69 181 ILE A O 1
ATOM 1493 N N . ASN A 1 182 ? -6.459 6.427 19.982 1.00 80.94 182 ASN A N 1
ATOM 1494 C CA . ASN A 1 182 ? -7.295 7.522 20.458 1.00 80.94 182 ASN A CA 1
ATOM 1495 C C . ASN A 1 182 ? -6.814 8.046 21.836 1.00 80.94 182 ASN A C 1
ATOM 1497 O O . ASN A 1 182 ? -5.907 7.460 22.438 1.00 80.94 182 ASN A O 1
ATOM 1501 N N . PRO A 1 183 ? -7.415 9.120 22.387 1.00 78.25 183 PRO A N 1
ATOM 1502 C CA . PRO A 1 183 ? -7.017 9.671 23.687 1.00 78.25 183 PRO A CA 1
ATOM 1503 C C . PRO A 1 183 ? -7.284 8.723 24.869 1.00 78.25 183 PRO A C 1
ATOM 1505 O O . PRO A 1 183 ? -6.686 8.876 25.931 1.00 78.25 183 PRO A O 1
ATOM 1508 N N . GLU A 1 184 ? -8.160 7.734 24.685 1.00 84.00 184 GLU A N 1
ATOM 1509 C CA . GLU A 1 184 ? -8.493 6.691 25.664 1.00 84.00 184 GLU A CA 1
ATOM 1510 C C . GLU A 1 184 ? -7.554 5.471 25.578 1.00 84.00 184 GLU A C 1
ATOM 1512 O O . GLU A 1 184 ? -7.753 4.481 26.278 1.00 84.00 184 GLU A O 1
ATOM 1517 N N . ASN A 1 185 ? -6.504 5.541 24.753 1.00 86.12 185 ASN A N 1
ATOM 1518 C CA . ASN A 1 185 ? -5.553 4.464 24.468 1.00 86.12 185 ASN A CA 1
ATOM 1519 C C . ASN A 1 185 ? -6.135 3.232 23.748 1.00 86.12 185 ASN A C 1
ATOM 1521 O O . ASN A 1 185 ? -5.536 2.156 23.766 1.00 86.12 185 ASN A O 1
ATOM 1525 N N . ILE A 1 186 ? -7.271 3.384 23.075 1.00 85.38 186 ILE A N 1
ATOM 1526 C CA . ILE A 1 186 ? -7.858 2.361 22.211 1.00 85.38 186 ILE A CA 1
ATOM 1527 C C . ILE A 1 186 ? -7.159 2.404 20.852 1.00 85.38 186 ILE A C 1
ATOM 1529 O O . ILE A 1 186 ? -7.045 3.462 20.226 1.00 85.38 186 ILE A O 1
ATOM 1533 N N . ILE A 1 187 ? -6.691 1.240 20.403 1.00 89.75 187 ILE A N 1
ATOM 1534 C CA . ILE A 1 187 ? -6.032 1.063 19.108 1.00 89.75 187 ILE A CA 1
ATOM 1535 C C . ILE A 1 187 ? -7.090 0.854 18.029 1.00 89.75 187 ILE A C 1
ATOM 1537 O O . ILE A 1 187 ? -7.989 0.034 18.193 1.00 89.75 187 ILE A O 1
ATOM 1541 N N . LEU A 1 188 ? -6.940 1.559 16.910 1.00 87.88 188 LEU A N 1
ATOM 1542 C CA . LEU A 1 188 ? -7.724 1.345 15.701 1.00 87.88 188 LEU A CA 1
ATOM 1543 C C . LEU A 1 188 ? -6.804 1.075 14.511 1.00 87.88 188 LEU A C 1
ATOM 1545 O O . LEU A 1 188 ? -5.692 1.606 14.418 1.00 87.88 188 LEU A O 1
ATOM 1549 N N . TYR A 1 189 ? -7.312 0.283 13.578 1.00 89.12 189 TYR A N 1
ATOM 1550 C CA . TYR A 1 189 ? -6.690 -0.023 12.302 1.00 89.12 189 TYR A CA 1
ATOM 1551 C C . TYR A 1 189 ? -7.536 0.566 11.175 1.00 89.12 189 TYR A C 1
ATOM 1553 O O . TYR A 1 189 ? -8.722 0.260 11.053 1.00 89.12 189 TYR A O 1
ATOM 1561 N N . LEU A 1 190 ? -6.915 1.415 10.356 1.00 88.38 190 LEU A N 1
ATOM 1562 C CA . LEU A 1 190 ? -7.495 1.982 9.137 1.00 88.38 190 LEU A CA 1
ATOM 1563 C C . LEU A 1 190 ? -6.778 1.358 7.945 1.00 88.38 190 LEU A C 1
ATOM 1565 O O . LEU A 1 190 ? -5.588 1.601 7.754 1.00 88.38 190 LEU A O 1
ATOM 1569 N N . ILE A 1 191 ? -7.477 0.563 7.150 1.00 91.81 191 ILE A N 1
ATOM 1570 C CA . ILE A 1 191 ? -6.890 -0.266 6.097 1.00 91.81 191 ILE A CA 1
ATOM 1571 C C . ILE A 1 191 ? -7.503 0.160 4.771 1.00 91.81 191 ILE A C 1
ATOM 1573 O O . ILE A 1 191 ? -8.720 0.204 4.646 1.00 91.81 191 ILE A O 1
ATOM 1577 N N . GLU A 1 192 ? -6.678 0.465 3.779 1.00 91.62 192 GLU A N 1
ATOM 1578 C CA . GLU A 1 192 ? -7.128 0.853 2.445 1.00 91.62 192 GLU A CA 1
ATOM 1579 C C . GLU A 1 192 ? -6.686 -0.210 1.436 1.00 91.62 192 GLU A C 1
ATOM 1581 O O . GLU A 1 192 ? -5.495 -0.512 1.304 1.00 91.62 192 GLU A O 1
ATOM 1586 N N . LEU A 1 193 ?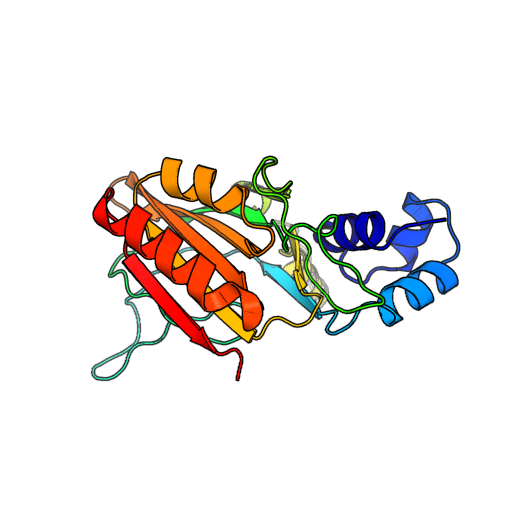 -7.644 -0.762 0.694 1.00 94.62 193 LEU A N 1
ATOM 1587 C CA . LEU A 1 193 ? -7.395 -1.560 -0.500 1.00 94.62 193 LEU A CA 1
ATOM 1588 C C . LEU A 1 193 ? -7.695 -0.722 -1.740 1.00 94.62 193 LEU A C 1
ATOM 1590 O O . LEU A 1 193 ? -8.702 -0.017 -1.788 1.00 94.62 193 LEU A O 1
ATOM 1594 N N . TYR A 1 194 ? -6.861 -0.852 -2.767 1.00 93.38 194 TYR A N 1
ATOM 1595 C CA . TYR A 1 194 ? -7.113 -0.289 -4.087 1.00 93.38 194 TYR A CA 1
ATOM 1596 C C . TYR A 1 194 ? -7.228 -1.432 -5.091 1.00 93.38 194 TYR A C 1
ATOM 1598 O O . TYR A 1 194 ? -6.273 -2.170 -5.329 1.00 93.38 194 TYR A O 1
ATOM 1606 N N . VAL A 1 195 ? -8.432 -1.623 -5.615 1.00 94.69 195 VAL A N 1
ATOM 1607 C CA . VAL A 1 195 ? -8.905 -2.882 -6.185 1.00 94.69 195 VAL A CA 1
ATOM 1608 C C . VAL A 1 195 ? -9.291 -2.679 -7.656 1.00 94.69 195 VAL A C 1
ATOM 1610 O O . VAL A 1 195 ? -10.001 -1.717 -7.970 1.00 94.69 195 VAL A O 1
ATOM 1613 N N . PRO A 1 196 ? -8.868 -3.572 -8.569 1.00 94.50 196 PRO A N 1
ATOM 1614 C CA . PRO A 1 196 ? -9.389 -3.616 -9.933 1.00 94.50 196 PRO A CA 1
ATOM 1615 C C . PRO A 1 196 ? -10.872 -3.981 -9.955 1.00 94.50 196 PRO A C 1
ATOM 1617 O O . PRO A 1 196 ? -11.324 -4.809 -9.161 1.00 94.50 196 PRO A O 1
ATOM 1620 N N . GLU A 1 197 ? -11.620 -3.439 -10.914 1.00 93.62 197 GLU A N 1
ATOM 1621 C CA . GLU A 1 197 ? -13.044 -3.746 -11.092 1.00 93.62 197 GLU A CA 1
ATOM 1622 C C . GLU A 1 197 ? -13.353 -5.252 -11.086 1.00 93.62 197 GLU A C 1
ATOM 1624 O O . GLU A 1 197 ? -14.287 -5.694 -10.421 1.00 93.62 197 GLU A O 1
ATOM 1629 N N . CYS A 1 198 ? -12.537 -6.074 -11.750 1.00 94.31 198 CYS A N 1
ATOM 1630 C CA . CYS A 1 198 ? -12.768 -7.519 -11.828 1.00 94.31 198 CYS A CA 1
ATOM 1631 C C . CYS A 1 198 ? -12.701 -8.246 -10.470 1.00 94.31 198 CYS A C 1
ATOM 1633 O O . CYS A 1 198 ? -13.283 -9.323 -10.332 1.00 94.31 198 CYS A O 1
ATOM 1635 N N . TYR A 1 199 ? -12.058 -7.657 -9.456 1.00 95.75 199 TYR A N 1
ATOM 1636 C CA . TYR A 1 199 ? -11.913 -8.240 -8.119 1.00 95.75 199 TYR A CA 1
ATOM 1637 C C . TYR A 1 199 ? -12.796 -7.579 -7.054 1.00 95.75 199 TYR A C 1
ATOM 1639 O O . TYR A 1 199 ? -12.865 -8.082 -5.930 1.00 95.75 199 TYR A O 1
ATOM 1647 N N . ILE A 1 200 ? -13.518 -6.499 -7.377 1.00 94.50 200 ILE A N 1
ATOM 1648 C CA . ILE A 1 200 ? -14.268 -5.719 -6.379 1.00 94.50 200 ILE A CA 1
ATOM 1649 C C . ILE A 1 200 ? -15.316 -6.557 -5.640 1.00 94.50 200 ILE A C 1
ATOM 1651 O O . ILE A 1 200 ? -15.405 -6.514 -4.416 1.00 94.50 200 ILE A O 1
ATOM 1655 N N . ASN A 1 201 ? -16.053 -7.402 -6.365 1.00 94.56 201 ASN A N 1
ATOM 1656 C CA . ASN A 1 201 ? -17.085 -8.260 -5.784 1.00 94.56 201 ASN A CA 1
ATOM 1657 C C . ASN A 1 201 ? -16.510 -9.290 -4.808 1.00 94.56 201 ASN A C 1
ATOM 1659 O O . ASN A 1 201 ? -17.157 -9.610 -3.811 1.00 94.56 201 ASN A O 1
ATOM 1663 N N . LEU A 1 202 ? -15.320 -9.821 -5.100 1.00 95.00 202 LEU A N 1
ATOM 1664 C CA . LEU A 1 202 ? -14.631 -10.752 -4.213 1.00 95.00 202 LEU A CA 1
ATOM 1665 C C . LEU A 1 202 ? -14.206 -10.031 -2.934 1.00 95.00 202 LEU A C 1
ATOM 1667 O O . LEU A 1 202 ? -14.553 -10.476 -1.845 1.00 95.00 202 LEU A O 1
ATOM 1671 N N . VAL A 1 203 ? -13.517 -8.894 -3.074 1.00 95.12 203 VAL A N 1
ATOM 1672 C CA . VAL A 1 203 ? -13.015 -8.117 -1.934 1.00 95.12 203 VAL A CA 1
ATOM 1673 C C . VAL A 1 203 ? -14.158 -7.680 -1.022 1.00 95.12 203 VAL A C 1
ATOM 1675 O O . VAL A 1 203 ? -14.085 -7.915 0.180 1.00 95.12 203 VAL A O 1
ATOM 1678 N N . ILE A 1 204 ? -15.241 -7.122 -1.576 1.00 93.19 204 ILE A N 1
ATOM 1679 C CA . ILE A 1 204 ? -16.404 -6.697 -0.784 1.00 93.19 204 ILE A CA 1
ATOM 1680 C C . ILE A 1 204 ? -16.986 -7.879 -0.015 1.00 93.19 204 ILE A C 1
ATOM 1682 O O . ILE A 1 204 ? -17.149 -7.792 1.193 1.00 93.19 204 ILE A O 1
ATOM 1686 N N . LYS A 1 205 ? -17.264 -9.008 -0.677 1.00 94.25 205 LYS A N 1
ATOM 1687 C CA . LYS A 1 205 ? -17.851 -10.174 0.002 1.00 94.25 205 LYS A CA 1
ATOM 1688 C C . LYS A 1 205 ? -16.965 -10.697 1.131 1.00 94.25 205 LYS A C 1
ATOM 1690 O O . LYS A 1 205 ? -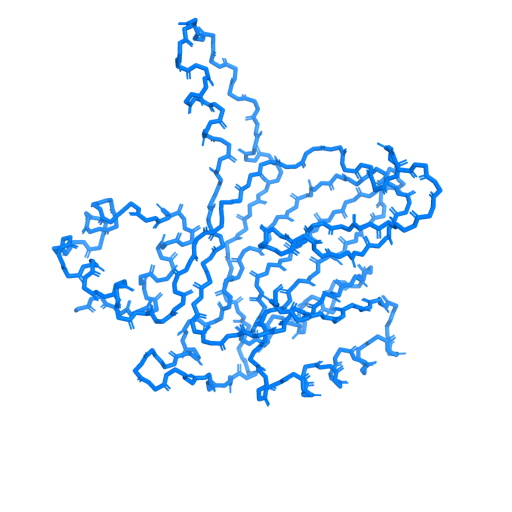17.492 -11.098 2.168 1.00 94.25 205 LYS A O 1
ATOM 1695 N N . THR A 1 206 ? -15.649 -10.682 0.945 1.00 93.56 206 THR A N 1
ATOM 1696 C CA . THR A 1 206 ? -14.710 -11.109 1.983 1.00 93.56 206 THR A CA 1
ATOM 1697 C C . THR A 1 206 ? -14.686 -10.136 3.160 1.00 93.56 206 THR A C 1
ATOM 1699 O O . THR A 1 206 ? -14.833 -10.572 4.300 1.00 93.56 206 THR A O 1
ATOM 1702 N N . VAL A 1 207 ? -14.588 -8.828 2.904 1.00 91.31 207 VAL A N 1
ATOM 1703 C CA . VAL A 1 207 ? -14.647 -7.798 3.957 1.00 91.31 207 VAL A CA 1
ATOM 1704 C C . VAL A 1 207 ? -15.986 -7.858 4.702 1.00 91.31 207 VAL A C 1
ATOM 1706 O O . VAL A 1 207 ? -16.015 -7.793 5.927 1.00 91.31 207 VAL A O 1
ATOM 1709 N N . ASP A 1 208 ? -17.100 -8.057 3.996 1.00 89.81 208 ASP A N 1
ATOM 1710 C CA . ASP A 1 208 ? -18.431 -8.231 4.587 1.00 89.81 208 ASP A CA 1
ATOM 1711 C C . ASP A 1 208 ? -18.492 -9.414 5.541 1.00 89.81 208 ASP A C 1
ATOM 1713 O O . ASP A 1 208 ? -19.085 -9.315 6.613 1.00 89.81 208 ASP A O 1
ATOM 1717 N N . TYR A 1 209 ? -17.906 -10.539 5.140 1.00 91.56 209 TYR A N 1
ATOM 1718 C CA . TYR A 1 209 ? -17.834 -11.723 5.977 1.00 91.56 209 TYR A CA 1
ATOM 1719 C C . TYR A 1 209 ? -17.001 -11.455 7.238 1.00 91.56 209 TYR A C 1
ATOM 1721 O O . TYR A 1 209 ? -17.463 -11.743 8.343 1.00 91.56 209 TYR A O 1
ATOM 1729 N N . MET A 1 210 ? -15.834 -10.820 7.088 1.00 90.56 210 MET A N 1
ATOM 1730 C CA . MET A 1 210 ? -14.974 -10.426 8.210 1.00 90.56 210 MET A CA 1
ATOM 1731 C C . MET A 1 210 ? -15.701 -9.482 9.180 1.00 90.56 210 MET A C 1
ATOM 1733 O O . MET A 1 210 ? -15.717 -9.758 10.377 1.00 90.56 210 MET A O 1
ATOM 1737 N N . CYS A 1 211 ? -16.388 -8.445 8.682 1.00 84.25 211 CYS A N 1
ATOM 1738 C CA . CYS A 1 211 ? -17.126 -7.479 9.516 1.00 84.25 211 CYS A CA 1
ATOM 1739 C C . CYS A 1 211 ? -18.422 -8.008 10.131 1.00 84.25 211 CYS A C 1
ATOM 1741 O O . CYS A 1 211 ? -18.993 -7.369 11.008 1.00 84.25 211 CYS A O 1
ATOM 1743 N N . ARG A 1 212 ? -18.933 -9.157 9.683 1.00 84.31 212 ARG A N 1
ATOM 1744 C CA . ARG A 1 212 ? -20.024 -9.842 10.393 1.00 84.31 212 ARG A CA 1
ATOM 1745 C C . ARG A 1 212 ? -19.501 -10.704 11.531 1.00 84.31 212 ARG A C 1
ATOM 1747 O O . ARG A 1 212 ? -20.190 -10.858 12.532 1.00 84.31 212 ARG A O 1
ATOM 1754 N N . ALA A 1 213 ? -18.318 -11.289 11.356 1.00 81.12 213 ALA A N 1
ATOM 1755 C CA . ALA A 1 213 ? -17.678 -12.114 12.372 1.00 81.12 213 ALA A CA 1
ATOM 1756 C C . ALA A 1 213 ? -16.998 -11.276 13.468 1.00 81.12 213 ALA A C 1
ATOM 1758 O O . ALA A 1 213 ? -16.855 -11.746 14.594 1.00 81.12 213 ALA A O 1
ATOM 1759 N N . LYS A 1 214 ? -16.574 -10.053 13.134 1.00 80.81 214 LYS A N 1
ATOM 1760 C CA . LYS A 1 214 ? -15.766 -9.161 13.972 1.00 80.81 214 LYS A CA 1
ATOM 1761 C C . LYS A 1 214 ? -16.265 -7.721 13.869 1.00 80.81 214 LYS A C 1
ATOM 1763 O O . LYS A 1 214 ? -16.885 -7.356 12.878 1.00 80.81 214 LYS A O 1
ATOM 1768 N N . LEU A 1 215 ? -15.976 -6.882 14.864 1.00 76.81 215 LEU A N 1
ATOM 1769 C CA . LEU A 1 215 ? -16.361 -5.467 14.844 1.00 76.81 215 LEU A CA 1
ATOM 1770 C C . LEU A 1 215 ? -15.516 -4.691 13.811 1.00 76.81 215 LEU A C 1
ATOM 1772 O O . LEU A 1 215 ? -14.375 -4.304 14.084 1.00 76.81 215 LEU A O 1
ATOM 1776 N N . CYS A 1 216 ? -16.074 -4.459 12.617 1.00 76.44 216 CYS A N 1
ATOM 1777 C CA . CYS A 1 216 ? -15.521 -3.511 11.648 1.00 76.44 216 CYS A CA 1
ATOM 1778 C C . CYS A 1 216 ? -16.563 -2.748 10.831 1.00 76.44 216 CYS A C 1
ATOM 1780 O O . CYS A 1 216 ? -17.688 -3.199 10.616 1.00 76.44 216 CYS A O 1
ATOM 1782 N N . GLU A 1 217 ? -16.137 -1.584 10.346 1.00 78.38 217 GLU A N 1
ATOM 1783 C CA . GLU A 1 217 ? -16.848 -0.750 9.386 1.00 78.38 217 GLU A CA 1
ATOM 1784 C C . GLU A 1 217 ? -16.112 -0.760 8.046 1.00 78.38 217 GLU A C 1
ATOM 1786 O O . GLU A 1 217 ? -14.888 -0.897 7.992 1.00 78.38 217 GLU A O 1
ATOM 1791 N N . LYS A 1 218 ? -16.856 -0.603 6.948 1.00 76.12 218 LYS A N 1
ATOM 1792 C CA . LYS A 1 218 ? -16.286 -0.558 5.599 1.00 76.12 218 LYS A CA 1
ATOM 1793 C C . LYS A 1 218 ? -16.889 0.563 4.767 1.00 76.12 218 LYS A C 1
ATOM 1795 O O . LYS A 1 218 ? -18.085 0.839 4.874 1.00 76.12 218 LYS A O 1
ATOM 1800 N N . ILE A 1 219 ? -16.086 1.141 3.880 1.00 76.19 219 ILE A N 1
ATOM 1801 C CA . ILE A 1 219 ? -16.534 2.121 2.888 1.00 76.19 219 ILE A CA 1
ATOM 1802 C C . ILE A 1 219 ? -15.958 1.771 1.522 1.00 76.19 219 ILE A C 1
ATOM 1804 O O . ILE A 1 219 ? -14.792 1.421 1.386 1.00 76.19 219 ILE A O 1
ATOM 1808 N N . ILE A 1 220 ? -16.804 1.846 0.496 1.00 75.44 220 ILE A N 1
ATOM 1809 C CA . ILE A 1 220 ? -16.456 1.496 -0.881 1.00 75.44 220 ILE A CA 1
ATOM 1810 C C . ILE A 1 220 ? -16.706 2.709 -1.759 1.00 75.44 220 ILE A C 1
ATOM 1812 O O . ILE A 1 220 ? -17.719 3.392 -1.624 1.00 75.44 220 ILE A O 1
ATOM 1816 N N . SER A 1 221 ? -15.781 2.980 -2.671 1.00 74.12 221 SER A N 1
ATOM 1817 C CA . SER A 1 221 ? -15.839 4.179 -3.500 1.00 74.12 221 SER A CA 1
ATOM 1818 C C . SER A 1 221 ? -15.026 4.025 -4.786 1.00 74.12 221 SER A C 1
ATOM 1820 O O . SER A 1 221 ? -13.969 3.399 -4.788 1.00 74.12 221 SER A O 1
ATOM 1822 N N . SER A 1 222 ? -15.451 4.654 -5.879 1.00 71.62 222 SER A N 1
ATOM 1823 C CA . SER A 1 222 ? -14.750 4.614 -7.173 1.00 71.62 222 SER A CA 1
ATOM 1824 C C . SER A 1 222 ? -13.672 5.693 -7.285 1.00 71.62 222 SER A C 1
ATOM 1826 O O . SER A 1 222 ? -13.738 6.715 -6.605 1.00 71.62 222 SER A O 1
ATOM 1828 N N . SER A 1 223 ? -12.626 5.464 -8.073 1.00 63.22 223 SER A N 1
ATOM 1829 C CA . SER A 1 223 ? -11.491 6.380 -8.232 1.00 63.22 223 SER A CA 1
ATOM 1830 C C . SER A 1 223 ? -11.742 7.539 -9.210 1.00 63.22 223 SER A C 1
ATOM 1832 O O . SER A 1 223 ? -10.764 8.135 -9.658 1.00 63.22 223 SER A O 1
ATOM 1834 N N . VAL A 1 224 ? -13.013 7.819 -9.544 1.00 55.66 224 VAL A N 1
ATOM 1835 C CA . VAL A 1 224 ? -13.444 8.884 -10.475 1.00 55.66 224 VAL A CA 1
ATOM 1836 C C . VAL A 1 224 ? -12.935 10.247 -10.021 1.00 55.66 224 VAL A C 1
ATOM 1838 O O . VAL A 1 224 ? -12.999 10.512 -8.797 1.00 55.66 224 VAL A O 1
#

Organism: NCBI:txid2824673

pLDDT: mean 78.47, std 20.06, range [30.55, 96.88]

Sequence (224 aa):
MLTHVQLIRQMRVLGDNYDLIAYLVKTNVEDIRRLANSIKDLSLTPITKFDGFSLCRGLVKDDIFRLSIKNKKMLLIDQELKTIEIRNYSGKPEEYDPYLDIWSPNYDRKADYISISSTEFGEITASAKGNTVDQLNLLNIRGFIVDYGKRDFFVDVLTYEEEILDELEYFPFIRVAYKVINPENIILYLIELYVPECYINLVIKTVDYMCRAKLCEKIISSSV

Foldseek 3Di:
DQALQNLLVVCQAVPLPLVVVCVVVVHDSVVSVVRQVLFAPKDKQFDFDDAFDQLDPDDPDDDGWDDDSQARGDDGDRFGKGFAKKWFQLFAVVQADSNVLDGRADLPDFGDTDIDGNVNQDDPPPPDPDPVVVVVSVVRGRGIQIHTGAFWKKKKKKALDVVVVVSCRSTRQWGMKTWIAGPVRRTMIITIGGHHPVCPVVVVVVSVVVCVVHPMDMDMDTRD